Protein AF-A0A3M2UHJ9-F1 (afdb_monomer)

Nearest PDB structures (foldseek):
  6mni-assembly1_B  TM=9.109E-01  e=1.334E-27  Pseudomonas syringae pv. actinidiae
  7k5n-assembly1_A-2  TM=7.822E-01  e=5.185E-11  Aeromonas caviae
  3lib-assembly1_A  TM=8.122E-01  e=1.823E-10  Methanosarcina mazei
  7psg-assembly2_D  TM=7.332E-01  e=6.442E-08  Pectobacterium atrosepticum SCRI1043
  6pzj-assembly1_A-2  TM=6.571E-01  e=2.133E-07  Leptospira interrogans serovar Copenhageni str. Fiocruz L1-130

Solvent-accessible surface area (backbone atoms only — not comparable to full-atom values): 10161 Å² total; per-residue (Å²): 138,62,94,85,41,79,91,44,78,85,63,64,64,74,81,35,68,56,42,46,55,15,61,78,38,62,82,40,81,46,68,42,71,76,44,82,39,77,94,76,75,37,46,32,35,31,45,23,29,26,39,59,36,99,84,69,50,78,62,48,70,52,72,48,76,42,46,47,68,60,52,41,54,59,41,68,69,48,70,42,80,90,82,17,42,47,31,35,26,41,79,88,40,33,23,64,30,32,83,92,47,64,89,47,37,78,34,47,38,59,74,70,47,74,34,38,39,60,54,59,68,47,74,57,49,78,46,78,39,44,51,97,89,42,56,30,41,32,36,30,46,67,36,81,92,73,53,32,32,39,35,41,38,31,46,42,67,66,76,40,45,65,56,55,50,50,52,50,51,53,51,52,52,53,53,55,61,74,76,108

Mean predicted aligned error: 7.71 Å

Foldseek 3Di:
DDCPPPVCPVPDPCVDQQNVVQLVVAPDFDKGDWDADPVVRFIWIWGKHFDADPVRHRPGMDIDIDTLVNVQVVQQVDDDQPAKGKWKAALVQATSYDNVCRVSHRPRQCPPDFQSVVVSVCCFAWDWGADPNFIWIKTWDQDPVVNMIMIMIDGPCRVCVVVVVVVVVVVVVVVVVVVD

pLDDT: mean 87.4, std 6.78, range [54.47, 96.31]

Secondary structure (DSSP, 8-state):
--TT-GGGTT--GGGSHHHHHHHHTTTSEEEPPPEEEGGGTEEEEEEEEEEE-TTSSEEEEEEEEEEHHHHHHHHHT--BTTTBEEEEEETTSBEEE-SS-GGGTTSBGGGS-TTHHHHHH--SEEEEEEETTEEEEEEEEEETTTTEEEEEEEEHHHHHHHHHHHHHHHHHHHHHHHT-

InterPro domains:
  IPR029151 Periplasmic sensor-like domain superfamily [SSF103190] (5-77)
  IPR033479 Double Cache domain 1 [PF02743] (10-148)

Structure (mmCIF, N/CA/C/O backbone):
data_AF-A0A3M2UHJ9-F1
#
_entry.id   AF-A0A3M2UHJ9-F1
#
loop_
_atom_site.group_PDB
_atom_site.id
_atom_site.type_symbol
_atom_site.label_atom_id
_atom_site.label_alt_id
_atom_site.label_comp_id
_atom_site.label_asym_id
_atom_site.label_entity_id
_atom_site.label_seq_id
_atom_site.pdbx_PDB_ins_code
_atom_site.Cartn_x
_atom_site.Cartn_y
_atom_site.Cartn_z
_atom_site.occupancy
_atom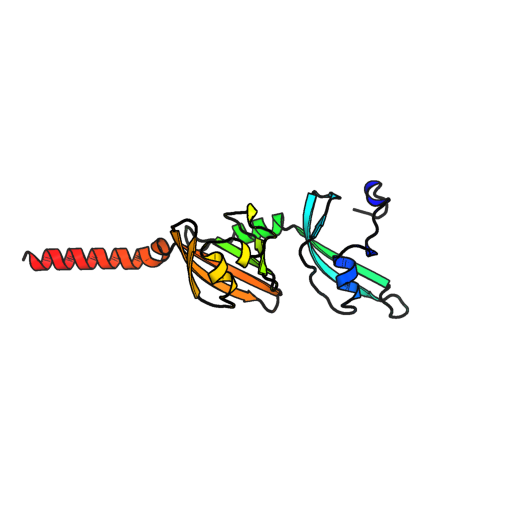_site.B_iso_or_equiv
_atom_site.auth_seq_id
_atom_site.auth_comp_id
_atom_site.auth_asym_id
_atom_site.auth_atom_id
_atom_site.pdbx_PDB_model_num
ATOM 1 N N . MET A 1 1 ? 0.958 -10.925 -24.805 1.00 55.66 1 MET A N 1
ATOM 2 C CA . MET A 1 1 ? 1.087 -10.120 -26.039 1.00 55.66 1 MET A CA 1
ATOM 3 C C . MET A 1 1 ? 2.413 -10.462 -26.692 1.00 55.66 1 MET A C 1
ATOM 5 O O . MET A 1 1 ? 3.396 -10.592 -25.970 1.00 55.66 1 MET A O 1
ATOM 9 N N . THR A 1 2 ? 2.431 -10.677 -28.005 1.00 54.47 2 THR A N 1
ATOM 10 C CA . THR A 1 2 ? 3.651 -10.931 -28.790 1.00 54.47 2 THR A CA 1
ATOM 11 C C . THR A 1 2 ? 4.064 -9.662 -29.546 1.00 54.47 2 THR A C 1
ATOM 13 O O . THR A 1 2 ? 3.237 -8.761 -29.700 1.00 54.47 2 THR A O 1
ATOM 16 N N . PRO A 1 3 ? 5.322 -9.561 -30.014 1.00 60.31 3 PRO A N 1
ATOM 17 C CA . PRO A 1 3 ? 5.799 -8.420 -30.804 1.00 60.31 3 PRO A CA 1
ATOM 18 C C . PRO A 1 3 ? 4.972 -8.126 -32.067 1.00 60.31 3 PRO A C 1
ATOM 20 O O . PRO A 1 3 ? 4.983 -6.998 -32.545 1.00 60.31 3 PRO A O 1
ATOM 23 N N . ASP A 1 4 ? 4.231 -9.118 -32.565 1.00 66.88 4 ASP A N 1
ATOM 24 C CA . ASP A 1 4 ? 3.418 -9.028 -33.783 1.00 66.88 4 ASP A CA 1
ATOM 25 C C . ASP A 1 4 ? 1.998 -8.475 -33.544 1.00 66.88 4 ASP A C 1
ATOM 27 O O . ASP A 1 4 ? 1.178 -8.450 -34.461 1.00 66.88 4 ASP A O 1
ATOM 31 N N . ASP A 1 5 ? 1.670 -8.051 -32.317 1.00 72.50 5 ASP A N 1
ATOM 32 C CA . ASP A 1 5 ? 0.372 -7.442 -32.009 1.00 72.50 5 ASP A CA 1
ATOM 33 C C . ASP A 1 5 ? 0.262 -6.052 -32.679 1.00 72.50 5 ASP A C 1
ATOM 35 O O . ASP A 1 5 ? 1.061 -5.161 -32.366 1.00 72.50 5 ASP A O 1
ATOM 39 N N . PRO A 1 6 ? -0.737 -5.800 -33.552 1.00 69.69 6 PRO A N 1
ATOM 40 C CA . PRO A 1 6 ? -0.928 -4.505 -34.212 1.00 69.69 6 PRO A CA 1
ATOM 41 C C . PRO A 1 6 ? -1.017 -3.321 -33.238 1.00 69.69 6 PRO A C 1
ATOM 43 O O . PRO A 1 6 ? -0.633 -2.198 -33.584 1.00 69.69 6 PRO A O 1
ATOM 46 N N . LYS A 1 7 ? -1.481 -3.571 -32.003 1.00 68.25 7 LYS A N 1
ATOM 47 C CA . LYS A 1 7 ? -1.566 -2.577 -30.922 1.00 68.25 7 LYS A CA 1
ATOM 48 C C . LYS A 1 7 ? -0.197 -2.109 -30.409 1.00 68.25 7 LYS A C 1
ATOM 50 O O . LYS A 1 7 ? -0.133 -1.122 -29.683 1.00 68.25 7 LYS A O 1
ATOM 55 N N . MET A 1 8 ? 0.891 -2.787 -30.782 1.00 69.94 8 MET A N 1
ATOM 56 C CA . MET A 1 8 ? 2.267 -2.487 -30.364 1.00 69.94 8 MET A CA 1
ATOM 57 C C . MET A 1 8 ? 3.098 -1.771 -31.439 1.00 69.94 8 MET A C 1
ATOM 59 O O . MET A 1 8 ? 4.264 -1.473 -31.202 1.00 69.94 8 MET A O 1
ATOM 63 N N . SER A 1 9 ? 2.517 -1.441 -32.596 1.00 72.56 9 SER A N 1
ATOM 64 C CA . SER A 1 9 ? 3.221 -0.796 -33.722 1.00 72.56 9 SER A CA 1
ATOM 65 C C . SER A 1 9 ? 3.947 0.513 -33.362 1.00 72.56 9 SER A C 1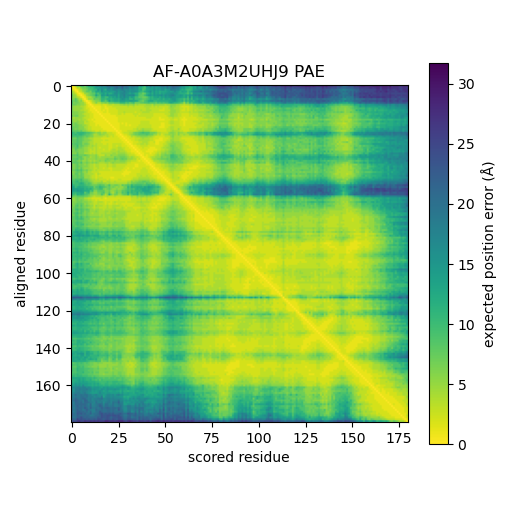
ATOM 67 O O . SER A 1 9 ? 4.990 0.806 -33.939 1.00 72.56 9 SER A O 1
ATOM 69 N N . ASN A 1 10 ? 3.454 1.251 -32.361 1.00 80.06 10 ASN A N 1
ATOM 70 C CA . ASN A 1 10 ? 4.080 2.473 -31.831 1.00 80.06 10 ASN A CA 1
ATOM 71 C C . ASN A 1 10 ? 4.639 2.305 -30.403 1.00 80.06 10 ASN A C 1
ATOM 73 O O . ASN A 1 10 ? 4.918 3.291 -29.718 1.00 80.06 10 ASN A O 1
ATOM 77 N N . TYR A 1 11 ? 4.765 1.071 -29.913 1.00 83.50 11 TYR A N 1
ATOM 78 C CA . TYR A 1 11 ? 5.233 0.801 -28.560 1.00 83.50 11 TYR A CA 1
ATOM 79 C C . TYR A 1 11 ? 6.762 0.746 -28.500 1.00 83.50 11 TYR A C 1
ATOM 81 O O . TYR A 1 11 ? 7.384 -0.193 -28.990 1.00 83.50 11 TYR A O 1
ATOM 89 N N . ASP A 1 12 ? 7.372 1.728 -27.832 1.00 87.50 12 ASP A N 1
ATOM 90 C CA . ASP A 1 12 ? 8.790 1.676 -27.476 1.00 87.50 12 ASP A CA 1
ATOM 91 C C . ASP A 1 12 ? 8.953 1.304 -25.987 1.00 87.50 12 ASP A C 1
ATOM 93 O O . ASP A 1 12 ? 8.665 2.128 -25.109 1.00 87.50 12 ASP A O 1
ATOM 97 N N . PRO A 1 13 ? 9.436 0.091 -25.651 1.00 87.25 13 PRO A N 1
ATOM 98 C CA . PRO A 1 13 ? 9.674 -0.289 -24.262 1.00 87.25 13 PRO A CA 1
ATOM 99 C C . PRO A 1 13 ? 10.787 0.543 -23.608 1.00 87.25 13 PRO A C 1
ATOM 101 O O . PRO A 1 13 ? 10.762 0.748 -22.398 1.00 87.25 13 PRO A O 1
ATOM 104 N N . ARG A 1 14 ? 11.737 1.092 -24.378 1.00 89.38 14 ARG A N 1
ATOM 105 C CA . ARG A 1 14 ? 12.951 1.748 -23.854 1.00 89.38 14 ARG A CA 1
ATOM 106 C C . ARG A 1 14 ? 12.668 3.076 -23.162 1.00 89.38 14 ARG A C 1
ATOM 108 O O . ARG A 1 14 ? 13.434 3.507 -22.300 1.00 89.38 14 ARG A O 1
ATOM 115 N N . VAL A 1 15 ? 11.565 3.734 -23.517 1.00 89.75 15 VAL A N 1
ATOM 116 C CA . VAL A 1 15 ? 11.158 4.997 -22.885 1.00 89.75 15 VAL A CA 1
ATOM 117 C C . VAL A 1 15 ? 10.365 4.785 -21.596 1.00 89.75 15 VAL A C 1
ATOM 119 O O . VAL A 1 15 ? 10.175 5.742 -20.838 1.00 89.75 15 VAL A O 1
ATOM 122 N N . ARG A 1 16 ? 9.918 3.550 -21.330 1.00 88.62 16 ARG A N 1
ATOM 123 C CA . ARG A 1 16 ? 9.058 3.222 -20.191 1.00 88.62 16 ARG A CA 1
ATOM 124 C C . ARG A 1 16 ? 9.833 3.294 -18.869 1.00 88.62 16 ARG A C 1
ATOM 126 O O . ARG A 1 16 ? 11.016 2.944 -18.841 1.00 88.62 16 ARG A O 1
ATOM 133 N N . PRO A 1 17 ? 9.176 3.695 -17.761 1.00 88.12 17 PRO A N 1
ATOM 134 C CA . PRO A 1 17 ? 9.824 3.790 -16.452 1.00 88.12 17 PRO A CA 1
ATOM 135 C C . PRO A 1 17 ? 10.517 2.489 -16.038 1.00 88.12 17 PRO A C 1
ATOM 137 O O . PRO A 1 17 ? 11.689 2.508 -15.683 1.00 88.12 17 PRO A O 1
ATOM 140 N N . TRP A 1 18 ? 9.839 1.347 -16.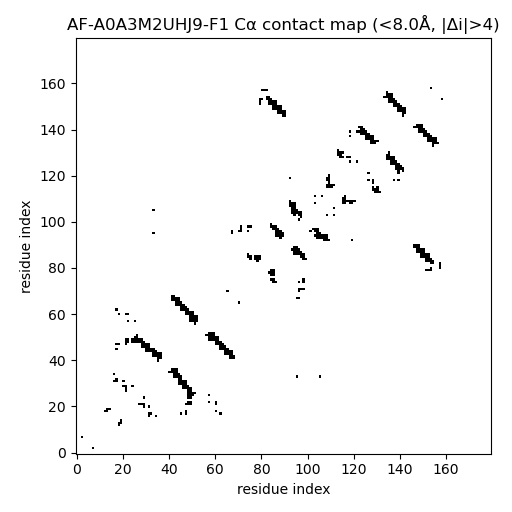191 1.00 90.50 18 TRP A N 1
ATOM 141 C CA . TRP A 1 18 ? 10.375 0.035 -15.826 1.00 90.50 18 TRP A CA 1
ATOM 142 C C . TRP A 1 18 ? 11.658 -0.325 -16.597 1.00 90.50 18 TRP A C 1
ATOM 144 O O . TRP A 1 18 ? 12.587 -0.883 -16.016 1.00 90.50 18 TRP A O 1
ATOM 154 N N . TYR A 1 19 ? 11.765 0.044 -17.878 1.00 91.94 19 TYR A N 1
ATOM 155 C CA . TYR A 1 19 ? 12.961 -0.236 -18.674 1.00 91.94 19 TYR A CA 1
ATOM 156 C C . TYR A 1 19 ? 14.132 0.628 -18.206 1.00 91.94 19 TYR A C 1
ATOM 158 O O . TYR A 1 19 ? 15.232 0.127 -17.975 1.00 91.94 19 TYR A O 1
ATOM 166 N N . LYS A 1 20 ? 13.884 1.926 -17.992 1.00 91.75 20 LYS A N 1
ATOM 167 C CA . LYS A 1 20 ? 14.888 2.867 -17.473 1.00 91.75 20 LYS A CA 1
ATOM 168 C C . LYS A 1 20 ? 15.395 2.442 -16.095 1.00 91.75 20 LYS A C 1
ATOM 170 O O . LYS A 1 20 ? 16.606 2.412 -15.884 1.00 91.75 20 LYS A O 1
ATOM 175 N N . THR A 1 21 ? 14.498 2.040 -15.194 1.00 91.62 21 THR A N 1
ATOM 176 C CA . THR A 1 21 ? 14.861 1.560 -13.854 1.00 91.62 21 THR A CA 1
ATOM 177 C C . THR A 1 21 ? 15.731 0.305 -13.917 1.00 91.62 21 THR A C 1
ATOM 179 O O . THR A 1 21 ? 16.710 0.210 -13.175 1.00 91.62 21 THR A O 1
ATOM 182 N N . ALA A 1 22 ? 15.438 -0.636 -14.820 1.00 92.50 22 ALA A N 1
ATOM 183 C CA . ALA A 1 22 ? 16.235 -1.852 -14.977 1.00 92.50 22 ALA A CA 1
ATOM 184 C C . ALA A 1 22 ? 17.636 -1.551 -15.518 1.00 92.50 22 ALA A C 1
ATOM 186 O O . ALA A 1 22 ? 18.621 -2.088 -15.016 1.00 92.50 22 ALA A O 1
ATOM 187 N N . MET A 1 23 ? 17.731 -0.672 -16.518 1.00 91.38 23 MET A N 1
ATOM 188 C CA . MET A 1 23 ? 19.007 -0.272 -17.114 1.00 91.38 23 MET A CA 1
ATOM 189 C C . MET A 1 23 ? 19.886 0.503 -16.127 1.00 91.38 23 MET A C 1
ATOM 191 O O . MET A 1 23 ? 21.093 0.279 -16.085 1.00 91.38 23 MET A O 1
ATOM 195 N N . ALA A 1 24 ? 19.287 1.354 -15.287 1.00 91.06 24 ALA A N 1
ATOM 196 C CA . ALA A 1 24 ? 19.990 2.054 -14.211 1.00 91.06 24 ALA A CA 1
ATOM 197 C C . ALA A 1 24 ? 20.491 1.107 -13.102 1.00 91.06 24 ALA A C 1
ATOM 199 O O . ALA A 1 24 ? 21.418 1.446 -12.372 1.00 91.06 24 ALA A O 1
ATOM 200 N N . ASN A 1 25 ? 19.904 -0.088 -12.987 1.00 89.69 25 ASN A N 1
ATOM 201 C CA . ASN A 1 25 ? 20.240 -1.104 -11.987 1.00 89.69 25 ASN A CA 1
ATOM 202 C C . ASN A 1 25 ? 20.754 -2.398 -12.639 1.00 89.69 25 ASN A C 1
ATOM 204 O O . ASN A 1 25 ? 20.398 -3.504 -12.222 1.00 89.69 25 ASN A O 1
ATOM 208 N N . ALA A 1 26 ? 21.583 -2.265 -13.679 1.00 84.81 26 ALA A N 1
ATOM 209 C CA . ALA A 1 26 ? 22.087 -3.399 -14.445 1.00 84.81 26 ALA A CA 1
ATOM 210 C C . ALA A 1 26 ? 22.693 -4.495 -13.543 1.00 84.81 26 ALA A C 1
ATOM 212 O O . ALA A 1 26 ? 23.436 -4.225 -12.599 1.00 84.81 26 ALA A O 1
ATOM 213 N N . GLY A 1 27 ? 22.345 -5.754 -13.828 1.00 82.94 27 GLY A N 1
ATOM 214 C CA . GLY A 1 27 ? 22.798 -6.921 -13.065 1.00 82.94 27 GLY A CA 1
ATOM 215 C C . GLY A 1 27 ? 21.977 -7.246 -11.811 1.00 82.94 27 GLY A C 1
ATOM 216 O O . GLY A 1 27 ? 22.091 -8.365 -11.307 1.00 82.94 27 GLY A O 1
ATOM 217 N N . LYS A 1 28 ? 21.103 -6.342 -11.347 1.00 89.06 28 LYS A N 1
ATOM 218 C CA . LYS A 1 28 ? 20.235 -6.554 -10.178 1.00 89.06 28 LYS A CA 1
ATOM 219 C C . LYS A 1 28 ? 18.783 -6.782 -10.594 1.00 89.06 28 LYS A C 1
ATOM 221 O O . LYS A 1 28 ? 18.297 -6.195 -11.558 1.00 89.06 28 LYS A O 1
ATOM 226 N N . THR A 1 29 ? 18.086 -7.629 -9.841 1.00 90.12 29 THR A N 1
ATOM 227 C CA . THR A 1 29 ? 16.622 -7.688 -9.884 1.00 90.12 29 THR A CA 1
ATOM 228 C C . THR A 1 29 ? 16.092 -6.587 -8.980 1.00 90.12 29 THR A C 1
ATOM 230 O O . THR A 1 29 ? 16.401 -6.572 -7.789 1.00 90.12 29 THR A O 1
ATOM 233 N N . VAL A 1 30 ? 15.316 -5.667 -9.539 1.00 89.19 30 VAL A N 1
ATOM 234 C CA . VAL A 1 30 ? 14.698 -4.565 -8.794 1.00 89.19 30 VAL A CA 1
ATOM 235 C C . VAL A 1 30 ? 13.207 -4.516 -9.093 1.00 89.19 30 VAL A C 1
ATOM 237 O O . VAL A 1 30 ? 12.725 -5.179 -10.009 1.00 89.19 30 VAL A O 1
ATOM 240 N N . ARG A 1 31 ? 12.456 -3.754 -8.305 1.00 87.25 31 ARG A N 1
ATOM 241 C CA . ARG A 1 31 ? 11.036 -3.504 -8.547 1.00 87.25 31 ARG A CA 1
ATOM 242 C C . ARG A 1 31 ? 10.869 -2.076 -9.049 1.00 87.25 31 ARG A C 1
ATOM 244 O O . ARG A 1 31 ? 11.552 -1.182 -8.558 1.00 87.25 31 ARG A O 1
ATOM 251 N N . SER A 1 32 ? 10.033 -1.885 -10.063 1.00 87.19 32 SER A N 1
ATOM 252 C CA . SER A 1 32 ? 9.650 -0.550 -10.511 1.00 87.19 32 SER A CA 1
ATOM 253 C C . SER A 1 32 ? 8.695 0.079 -9.506 1.00 87.19 32 SER A C 1
ATOM 255 O O . SER A 1 32 ? 7.957 -0.638 -8.828 1.00 87.19 32 SER A O 1
ATOM 257 N N . ASP A 1 33 ? 8.633 1.405 -9.501 1.00 83.19 33 ASP A N 1
ATOM 258 C CA . ASP A 1 33 ? 7.472 2.097 -8.950 1.00 83.19 33 ASP A CA 1
ATOM 259 C C . ASP A 1 33 ? 6.212 1.693 -9.734 1.00 83.19 33 ASP A C 1
ATOM 261 O O . ASP A 1 33 ? 6.289 1.181 -10.866 1.00 83.19 33 ASP A O 1
ATOM 265 N N . ALA A 1 34 ? 5.045 1.926 -9.140 1.00 82.44 34 ALA A N 1
ATOM 266 C CA . ALA A 1 34 ? 3.782 1.744 -9.839 1.00 82.44 34 ALA A CA 1
ATOM 267 C C . ALA A 1 34 ? 3.683 2.648 -11.083 1.00 82.44 34 ALA A C 1
ATOM 269 O O . ALA A 1 34 ? 3.991 3.839 -11.033 1.00 82.44 34 ALA A O 1
ATOM 270 N N . TYR A 1 35 ? 3.215 2.101 -12.207 1.00 82.81 35 TYR A N 1
ATOM 271 C CA . TYR A 1 35 ? 3.001 2.869 -13.436 1.00 82.81 35 TYR A CA 1
ATOM 272 C C . TYR A 1 35 ? 1.725 2.452 -14.162 1.00 82.81 35 TYR A C 1
ATOM 274 O O . TYR A 1 35 ? 1.320 1.289 -14.151 1.00 82.81 35 TYR A O 1
ATOM 282 N N . TYR A 1 36 ? 1.107 3.415 -14.841 1.00 83.56 36 TYR A N 1
ATOM 283 C CA . TYR A 1 36 ? -0.078 3.165 -15.649 1.00 83.56 36 TYR A CA 1
ATOM 284 C C . TYR A 1 36 ? 0.278 2.537 -17.002 1.00 83.56 36 TYR A C 1
ATOM 286 O O . TYR A 1 36 ? 1.187 2.982 -17.723 1.00 83.56 36 TYR A O 1
ATOM 294 N N . TRP A 1 37 ? -0.470 1.497 -17.347 1.00 83.88 37 TRP A N 1
ATOM 295 C CA . TRP A 1 37 ? -0.386 0.752 -18.586 1.00 83.88 37 TRP A CA 1
ATOM 296 C C . TRP A 1 37 ? -1.701 0.876 -19.354 1.00 83.88 37 TRP A C 1
ATOM 298 O O . TRP A 1 37 ? -2.713 0.282 -18.991 1.00 83.88 37 TRP A O 1
ATOM 308 N N . ALA A 1 38 ? -1.6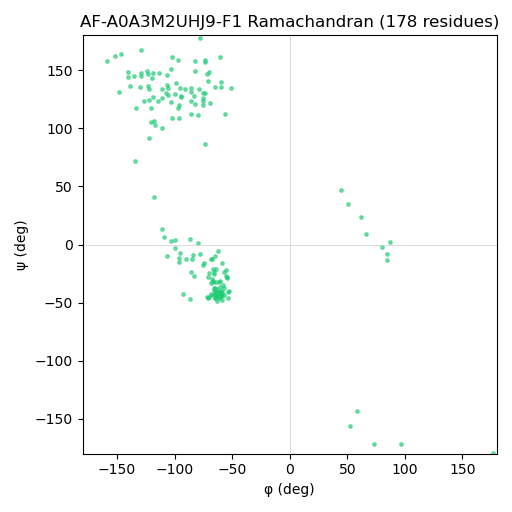64 1.664 -20.430 1.00 81.12 38 ALA A N 1
ATOM 309 C CA . ALA A 1 38 ? -2.855 2.043 -21.186 1.00 81.12 38 ALA A CA 1
ATOM 310 C C . ALA A 1 38 ? -3.521 0.867 -21.916 1.00 81.12 38 ALA A C 1
ATOM 312 O O . ALA A 1 38 ? -4.738 0.858 -22.054 1.00 81.12 38 ALA A O 1
ATOM 313 N N . ASN A 1 39 ? -2.750 -0.129 -22.368 1.00 79.38 39 ASN A N 1
ATOM 314 C CA . ASN A 1 39 ? -3.302 -1.227 -23.170 1.00 79.38 39 ASN A CA 1
ATOM 315 C C . ASN A 1 39 ? -4.265 -2.123 -22.378 1.00 79.38 39 ASN A C 1
ATOM 317 O O . ASN A 1 39 ? -5.218 -2.630 -22.966 1.00 79.38 39 ASN A O 1
ATOM 321 N N . ASP A 1 40 ? -4.032 -2.277 -21.071 1.00 79.62 40 ASP A N 1
ATOM 322 C CA . ASP A 1 40 ? -4.882 -3.082 -20.182 1.00 79.62 40 ASP A CA 1
ATOM 323 C C . ASP A 1 40 ? -5.690 -2.219 -19.200 1.00 79.62 40 ASP A C 1
ATOM 325 O O . ASP A 1 40 ? -6.314 -2.761 -18.289 1.00 79.62 40 ASP A O 1
ATOM 329 N N . ASP A 1 41 ? -5.640 -0.888 -19.353 1.00 79.19 41 ASP A N 1
ATOM 330 C CA . ASP A 1 41 ? -6.203 0.093 -18.415 1.00 79.19 41 ASP A CA 1
ATOM 331 C C . ASP A 1 41 ? -5.888 -0.254 -16.947 1.00 79.19 41 ASP A C 1
ATOM 333 O O . ASP A 1 41 ? -6.745 -0.317 -16.064 1.00 79.19 41 ASP A O 1
ATOM 337 N N . ALA A 1 42 ? -4.619 -0.577 -16.699 1.00 83.00 42 ALA A N 1
ATOM 338 C CA . ALA A 1 42 ? -4.177 -1.147 -15.439 1.00 83.00 42 ALA A CA 1
ATOM 339 C C . ALA A 1 42 ? -2.983 -0.385 -14.887 1.00 83.00 42 ALA A C 1
ATOM 341 O O . ALA A 1 42 ? -2.090 0.041 -15.617 1.00 83.00 42 ALA A O 1
ATOM 342 N N . VAL A 1 43 ? -2.924 -0.271 -13.563 1.00 83.62 43 VAL A N 1
ATOM 343 C CA . VAL A 1 43 ? -1.694 0.140 -12.893 1.00 83.62 43 VAL A CA 1
ATOM 344 C C . VAL A 1 43 ? -0.923 -1.099 -12.476 1.00 83.62 43 VAL A C 1
ATOM 346 O O . VAL A 1 43 ? -1.476 -2.005 -11.844 1.00 83.62 43 VAL A O 1
ATOM 349 N N . LEU A 1 44 ? 0.345 -1.137 -12.867 1.00 87.69 44 LEU A N 1
ATOM 350 C CA . LEU A 1 44 ? 1.219 -2.287 -12.726 1.00 87.69 44 LEU A CA 1
ATOM 351 C C . LEU A 1 44 ? 2.405 -1.940 -11.835 1.00 87.69 44 LEU A C 1
ATOM 353 O O . LEU A 1 44 ? 2.905 -0.815 -11.842 1.00 87.69 44 LEU A O 1
ATOM 357 N N . VAL A 1 45 ? 2.872 -2.944 -11.104 1.00 86.69 45 VAL A N 1
ATOM 358 C CA . VAL A 1 45 ? 4.173 -2.940 -10.443 1.00 86.69 45 VAL A CA 1
ATOM 359 C C . VAL A 1 45 ? 4.967 -4.097 -11.025 1.00 86.69 45 VAL A C 1
ATOM 361 O O . VAL A 1 45 ? 4.492 -5.235 -11.035 1.00 86.69 45 VAL A O 1
ATOM 364 N N . SER A 1 46 ? 6.171 -3.814 -11.512 1.00 89.12 46 SER A N 1
ATOM 365 C CA . SER A 1 46 ? 6.974 -4.800 -12.229 1.00 89.12 46 SER A CA 1
ATOM 366 C C . SER A 1 46 ? 8.192 -5.206 -11.424 1.00 89.12 46 SER A C 1
ATOM 368 O O . SER A 1 46 ? 8.939 -4.357 -10.943 1.00 89.12 46 SER A O 1
ATOM 370 N N . THR A 1 47 ? 8.454 -6.507 -11.337 1.00 90.44 47 THR A N 1
ATOM 371 C CA . THR A 1 47 ? 9.799 -6.994 -11.007 1.00 90.44 47 THR A CA 1
ATOM 372 C C . THR A 1 47 ? 10.600 -7.086 -12.292 1.00 90.44 47 THR A C 1
ATOM 374 O O . THR A 1 47 ? 10.176 -7.734 -13.244 1.00 90.44 47 THR A O 1
ATOM 377 N N . ILE A 1 48 ? 11.739 -6.407 -12.331 1.00 93.44 48 ILE A N 1
ATOM 378 C CA . ILE A 1 48 ? 12.499 -6.135 -13.545 1.00 93.44 48 ILE A CA 1
ATOM 379 C C . ILE A 1 48 ? 13.966 -6.511 -13.386 1.00 93.44 48 ILE A C 1
ATOM 381 O O . ILE A 1 48 ? 14.552 -6.384 -12.308 1.00 93.44 48 ILE A O 1
ATOM 385 N N . ARG A 1 49 ? 14.575 -6.949 -14.489 1.00 93.12 49 ARG A N 1
ATOM 386 C CA . ARG A 1 49 ? 16.011 -7.226 -14.563 1.00 93.12 49 ARG A CA 1
ATOM 387 C C . ARG A 1 49 ? 16.546 -6.945 -15.961 1.00 93.12 49 ARG A C 1
ATOM 389 O O . ARG A 1 49 ? 16.000 -7.432 -16.949 1.00 93.12 49 ARG A O 1
ATOM 396 N N . ALA A 1 50 ? 17.649 -6.204 -16.034 1.00 92.94 50 ALA A N 1
ATOM 397 C CA . ALA A 1 50 ? 18.413 -6.072 -17.268 1.00 92.94 50 ALA A CA 1
ATOM 398 C C . ALA A 1 50 ? 19.220 -7.353 -17.528 1.00 92.94 50 ALA A C 1
ATOM 400 O O . ALA A 1 50 ? 19.921 -7.849 -16.641 1.00 92.94 50 ALA A O 1
ATOM 401 N N . ILE A 1 51 ? 19.115 -7.878 -18.746 1.00 90.44 51 ILE A N 1
ATOM 402 C CA . ILE A 1 51 ? 19.785 -9.098 -19.192 1.00 90.44 51 ILE A CA 1
ATOM 403 C C . ILE A 1 51 ? 20.942 -8.712 -20.119 1.00 90.44 51 ILE A C 1
ATOM 405 O O . ILE A 1 51 ? 20.729 -7.942 -21.059 1.00 90.44 51 ILE A O 1
ATOM 409 N N . PRO A 1 52 ? 22.167 -9.211 -19.882 1.00 87.62 52 PRO A N 1
ATOM 410 C CA . PRO A 1 52 ? 23.298 -8.930 -20.753 1.00 87.62 52 PRO A CA 1
ATOM 411 C C . PRO A 1 52 ? 23.151 -9.629 -22.112 1.00 87.62 52 PRO A C 1
ATOM 413 O O . PRO A 1 52 ? 22.595 -10.720 -22.222 1.00 87.62 52 PRO A O 1
ATOM 416 N N . ASN A 1 53 ? 23.681 -9.001 -23.156 1.00 85.88 53 ASN A N 1
ATOM 417 C CA . ASN A 1 53 ? 23.914 -9.618 -24.452 1.00 85.88 53 ASN A CA 1
ATOM 418 C C . ASN A 1 53 ? 25.178 -10.498 -24.412 1.00 85.88 53 ASN A C 1
ATOM 420 O O . ASN A 1 53 ? 25.900 -10.552 -23.416 1.00 85.88 53 ASN A O 1
ATOM 424 N N . LYS A 1 54 ? 25.482 -11.163 -25.534 1.00 83.94 54 LYS A N 1
ATOM 425 C CA . LYS A 1 54 ? 26.663 -12.036 -25.676 1.00 83.94 54 LYS A CA 1
ATOM 426 C C . LYS A 1 54 ? 28.009 -11.330 -25.434 1.00 83.94 54 LYS A C 1
ATOM 428 O O . LYS A 1 54 ? 29.008 -12.010 -25.248 1.00 83.94 54 LYS A O 1
ATOM 433 N N . LEU A 1 55 ? 28.035 -9.996 -25.446 1.00 82.69 55 LEU A N 1
ATOM 434 C CA . LEU A 1 55 ? 29.220 -9.163 -25.220 1.00 82.69 55 LEU A CA 1
ATOM 435 C C . LEU A 1 55 ? 29.293 -8.619 -23.779 1.00 82.69 55 LEU A C 1
ATOM 437 O O . LEU A 1 55 ? 30.175 -7.825 -23.476 1.00 82.69 55 LEU A O 1
ATOM 441 N N . GLY A 1 56 ? 28.365 -9.008 -22.897 1.00 77.50 56 GLY A N 1
ATOM 442 C CA . GLY A 1 56 ? 28.324 -8.579 -21.494 1.00 77.50 56 GLY A CA 1
ATOM 443 C C . GLY A 1 56 ? 27.624 -7.237 -21.240 1.00 77.50 56 GLY A C 1
ATOM 444 O O . GLY A 1 56 ? 27.361 -6.906 -20.086 1.00 77.50 56 GLY A O 1
ATOM 445 N N . ASN A 1 57 ? 27.254 -6.488 -22.283 1.00 78.19 57 ASN A N 1
ATOM 446 C CA . ASN A 1 57 ? 26.505 -5.231 -22.154 1.00 78.19 57 ASN A CA 1
ATOM 447 C C . ASN A 1 57 ? 24.999 -5.504 -22.004 1.00 78.19 57 ASN A C 1
ATOM 449 O O . ASN A 1 57 ? 24.525 -6.471 -22.593 1.00 78.19 57 ASN A O 1
ATOM 453 N N . PRO A 1 58 ? 24.206 -4.677 -21.296 1.00 77.81 58 PRO A N 1
ATOM 454 C CA . PRO A 1 58 ? 22.757 -4.875 -21.197 1.00 77.81 58 PRO A CA 1
ATOM 455 C C . PRO A 1 58 ? 22.100 -4.927 -22.590 1.00 77.81 58 PRO A C 1
ATOM 457 O O . PRO A 1 58 ? 22.103 -3.945 -23.328 1.00 77.81 58 PRO A O 1
ATOM 460 N N . GLY A 1 59 ? 21.581 -6.098 -22.964 1.00 81.62 59 GLY A N 1
ATOM 461 C CA . GLY A 1 59 ? 20.991 -6.385 -24.275 1.00 81.62 59 GLY A CA 1
ATOM 462 C C . GLY A 1 59 ? 19.472 -6.250 -24.321 1.00 81.62 59 GLY A C 1
ATOM 463 O O . GLY A 1 59 ? 18.899 -6.192 -25.404 1.00 81.62 59 GLY A O 1
ATOM 464 N N . GLY A 1 60 ? 18.827 -6.209 -23.157 1.00 88.06 60 GLY A N 1
ATOM 465 C CA . GLY A 1 60 ? 17.384 -6.070 -23.017 1.00 88.06 60 GLY A CA 1
ATOM 466 C C . GLY A 1 60 ? 16.955 -6.134 -21.556 1.00 88.06 60 GLY A C 1
ATOM 467 O O . GLY A 1 60 ? 17.781 -6.287 -20.655 1.00 88.06 60 GLY A O 1
ATOM 468 N N . VAL A 1 61 ? 15.653 -6.022 -21.317 1.00 91.44 61 VAL A N 1
ATOM 469 C CA . VAL A 1 61 ? 15.059 -6.060 -19.977 1.00 91.44 61 VAL A CA 1
ATOM 470 C C . VAL A 1 61 ? 13.915 -7.062 -19.979 1.00 91.44 61 VAL A C 1
ATOM 472 O O . VAL A 1 61 ? 13.105 -7.073 -20.901 1.00 91.44 61 VAL A O 1
ATOM 475 N N . VAL A 1 62 ? 13.854 -7.886 -18.935 1.00 90.81 62 VAL A N 1
ATOM 476 C CA . VAL A 1 62 ? 12.708 -8.752 -18.648 1.00 90.81 62 VAL A CA 1
ATOM 477 C C . VAL A 1 62 ? 11.943 -8.155 -17.476 1.00 90.81 62 VAL A C 1
ATOM 479 O O . VAL A 1 62 ? 12.554 -7.763 -16.476 1.00 90.81 62 VAL A O 1
ATOM 482 N N . ASN A 1 63 ? 10.619 -8.100 -17.597 1.00 90.00 63 ASN A N 1
ATOM 483 C CA . ASN A 1 63 ? 9.704 -7.692 -16.543 1.00 90.00 63 ASN A CA 1
ATOM 484 C C . ASN A 1 63 ? 8.664 -8.783 -16.257 1.00 90.00 63 ASN A C 1
ATOM 486 O O . ASN A 1 63 ? 8.243 -9.515 -17.150 1.00 90.00 63 ASN A O 1
ATOM 490 N N . ILE A 1 64 ? 8.255 -8.875 -14.995 1.00 89.75 64 ILE A N 1
ATOM 491 C CA . ILE A 1 64 ? 7.094 -9.638 -14.544 1.00 89.75 64 ILE A CA 1
ATOM 492 C C . ILE A 1 64 ? 6.156 -8.645 -13.878 1.00 89.75 64 ILE A C 1
ATOM 494 O O . ILE A 1 64 ? 6.520 -8.033 -12.869 1.00 89.75 64 ILE A O 1
ATOM 498 N N . ASP A 1 65 ? 4.967 -8.495 -14.451 1.00 87.94 65 ASP A N 1
ATOM 499 C C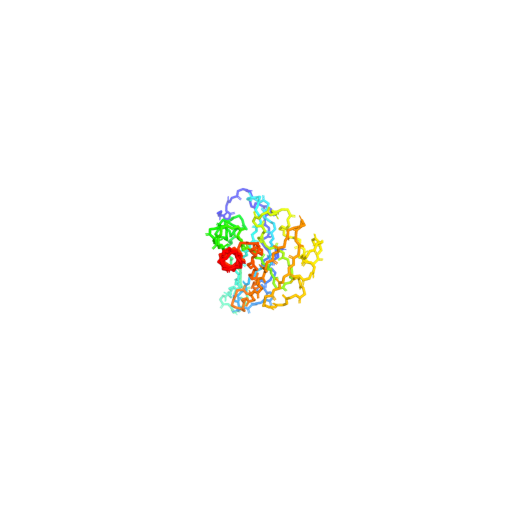A . ASP A 1 65 ? 3.992 -7.506 -14.015 1.00 87.94 65 ASP A CA 1
ATOM 500 C C . ASP A 1 65 ? 2.987 -8.116 -13.052 1.00 87.94 65 ASP A C 1
ATOM 502 O O . ASP A 1 65 ? 2.422 -9.183 -13.293 1.00 87.94 65 ASP A O 1
ATOM 506 N N . VAL A 1 66 ? 2.731 -7.391 -11.970 1.00 86.50 66 VAL A N 1
ATOM 507 C CA . VAL A 1 66 ? 1.604 -7.644 -11.082 1.00 86.50 66 VAL A CA 1
ATOM 508 C C . VAL A 1 66 ? 0.676 -6.448 -11.181 1.00 86.50 66 VAL A C 1
ATOM 510 O O . VAL A 1 66 ? 1.079 -5.308 -10.938 1.00 86.50 66 VAL A O 1
ATOM 513 N N . SER A 1 67 ? -0.582 -6.700 -11.539 1.00 87.75 67 SER A N 1
ATOM 514 C CA . SER A 1 67 ? -1.585 -5.637 -11.538 1.00 87.75 67 SER A CA 1
ATOM 515 C C . SER A 1 67 ? -1.942 -5.242 -10.109 1.00 87.75 67 SER A C 1
ATOM 517 O O . SER A 1 67 ? -2.119 -6.098 -9.233 1.00 87.75 67 SER A O 1
ATOM 519 N N . LEU A 1 68 ? -2.130 -3.944 -9.869 1.00 83.25 68 LEU A N 1
ATOM 520 C CA . LEU A 1 68 ? -2.563 -3.463 -8.561 1.00 83.25 68 LEU A CA 1
ATOM 521 C C . LEU A 1 68 ? -3.929 -4.044 -8.176 1.00 83.25 68 LEU A C 1
ATOM 523 O O . LEU A 1 68 ? -4.186 -4.315 -7.007 1.00 83.25 68 LEU A O 1
ATOM 527 N N . LYS A 1 69 ? -4.798 -4.301 -9.156 1.00 84.25 69 LYS A N 1
ATOM 528 C CA . LYS A 1 69 ? -6.086 -4.962 -8.931 1.00 84.25 69 LYS A CA 1
ATOM 529 C C . LYS A 1 69 ? -5.911 -6.350 -8.307 1.00 84.25 69 LYS A C 1
ATOM 531 O O . LYS A 1 69 ? -6.567 -6.658 -7.316 1.00 84.25 69 LYS A O 1
ATOM 536 N N . GLN A 1 70 ? -5.018 -7.178 -8.851 1.00 86.75 70 GLN A N 1
ATOM 537 C CA . GLN A 1 70 ? -4.723 -8.496 -8.279 1.00 86.75 70 GLN A CA 1
ATOM 538 C C . GLN A 1 70 ? -4.084 -8.376 -6.896 1.00 86.75 70 GLN A C 1
ATOM 540 O O . GLN A 1 70 ? -4.508 -9.070 -5.976 1.00 86.75 70 GLN A O 1
ATOM 545 N N . LEU A 1 71 ? -3.129 -7.458 -6.728 1.00 85.00 71 LEU A N 1
ATOM 546 C CA . LEU A 1 71 ? -2.510 -7.202 -5.428 1.00 85.00 71 LEU A CA 1
ATOM 547 C C . LEU A 1 71 ? -3.551 -6.777 -4.382 1.00 85.00 71 LEU A C 1
ATOM 549 O O . LEU A 1 71 ? -3.571 -7.305 -3.276 1.00 85.00 71 LEU A O 1
ATOM 553 N N . THR A 1 72 ? -4.476 -5.896 -4.763 1.00 85.56 72 THR A N 1
ATOM 554 C CA . THR A 1 72 ? -5.610 -5.467 -3.935 1.00 85.56 72 THR A CA 1
ATOM 555 C C . THR A 1 72 ? -6.489 -6.647 -3.547 1.00 85.56 72 THR A C 1
ATOM 557 O O . THR A 1 72 ? -6.885 -6.750 -2.392 1.00 85.56 72 THR A O 1
ATOM 560 N N . ASN A 1 73 ? -6.783 -7.557 -4.478 1.00 88.44 73 ASN A N 1
ATOM 561 C CA . ASN A 1 73 ? -7.594 -8.738 -4.186 1.00 88.44 73 ASN A CA 1
ATOM 562 C C . ASN A 1 73 ? -6.909 -9.672 -3.182 1.00 88.44 73 ASN A C 1
ATOM 564 O O . ASN A 1 73 ? -7.575 -10.153 -2.273 1.00 88.44 73 ASN A O 1
ATOM 568 N N . ILE A 1 74 ? -5.595 -9.879 -3.309 1.00 87.69 74 ILE A N 1
ATOM 569 C CA . ILE A 1 74 ? -4.809 -10.673 -2.351 1.00 87.69 74 ILE A CA 1
ATOM 570 C C . ILE A 1 74 ? -4.834 -10.003 -0.973 1.00 87.69 74 ILE A C 1
ATOM 572 O O . ILE A 1 74 ? -5.141 -10.642 0.028 1.00 87.69 74 ILE A O 1
ATOM 576 N N . VAL A 1 75 ? -4.573 -8.696 -0.914 1.00 87.12 75 VAL A N 1
ATOM 577 C CA . VAL A 1 75 ? -4.561 -7.936 0.345 1.00 87.12 75 VAL A CA 1
ATOM 578 C C . VAL A 1 75 ? -5.943 -7.926 1.010 1.00 87.12 75 VAL A C 1
ATOM 580 O O . VAL A 1 75 ? -6.032 -8.079 2.223 1.00 87.12 75 VAL A O 1
ATOM 583 N N . LYS A 1 76 ? -7.032 -7.830 0.236 1.00 86.19 76 LYS A N 1
ATOM 584 C CA . LYS A 1 76 ? -8.416 -7.899 0.744 1.00 86.19 76 LYS A CA 1
ATOM 585 C C . LYS A 1 76 ? -8.780 -9.244 1.376 1.00 86.19 76 LYS A C 1
ATOM 587 O O . LYS A 1 76 ? -9.736 -9.297 2.144 1.00 86.19 76 LYS A O 1
ATOM 592 N N . GLN A 1 77 ? -8.066 -10.323 1.055 1.00 88.44 77 GLN A N 1
ATOM 593 C CA . GLN A 1 77 ? -8.286 -11.626 1.691 1.00 88.44 77 GLN A CA 1
ATOM 594 C C . GLN A 1 77 ? -7.713 -11.686 3.112 1.00 88.44 77 GLN A C 1
ATOM 596 O O . GLN A 1 77 ? -8.112 -12.551 3.891 1.00 88.44 77 GLN A O 1
ATOM 601 N N . ILE A 1 78 ? -6.810 -10.767 3.469 1.00 88.19 78 ILE A N 1
ATOM 602 C CA . ILE A 1 78 ? -6.238 -10.679 4.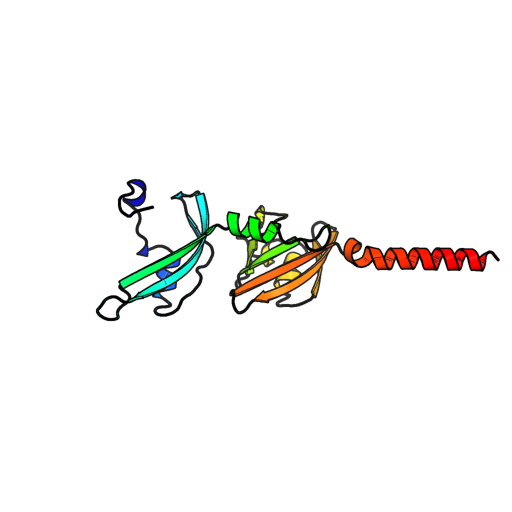810 1.00 88.19 78 ILE A CA 1
ATOM 603 C C . ILE A 1 78 ? -7.245 -9.969 5.716 1.00 88.19 78 ILE A C 1
ATOM 605 O O . ILE A 1 78 ? -7.498 -8.772 5.570 1.00 88.19 78 ILE A O 1
ATOM 609 N N . LYS A 1 79 ? -7.812 -10.719 6.662 1.00 83.25 79 LYS A N 1
ATOM 610 C CA . LYS A 1 79 ? -8.728 -10.199 7.682 1.00 83.25 79 LYS A CA 1
ATOM 611 C C . LYS A 1 79 ? -7.985 -9.977 8.994 1.00 83.25 79 LYS A C 1
ATOM 613 O O . LYS A 1 79 ? -7.300 -10.879 9.473 1.00 83.25 79 LYS A O 1
ATOM 618 N N . LEU A 1 80 ? -8.131 -8.784 9.563 1.00 88.56 80 LEU A N 1
ATOM 619 C CA . LEU A 1 80 ? -7.619 -8.441 10.888 1.00 88.56 80 LEU A CA 1
ATOM 620 C C . LEU A 1 80 ? -8.817 -8.262 11.816 1.00 88.56 80 LEU A C 1
ATOM 622 O O . LEU A 1 80 ? -9.490 -7.236 11.755 1.00 88.56 80 LEU A O 1
ATOM 626 N N . GLY A 1 81 ? -9.106 -9.282 12.624 1.00 88.12 81 GLY A N 1
ATOM 627 C CA . GLY A 1 81 ? -10.367 -9.332 13.359 1.00 88.12 81 GLY A CA 1
ATOM 628 C C . GLY A 1 81 ? -11.575 -9.290 12.411 1.00 88.12 81 GLY A C 1
ATOM 629 O O . GLY A 1 81 ? -11.531 -9.852 11.314 1.00 88.12 81 GLY A O 1
ATOM 630 N N . GLU A 1 82 ? -12.634 -8.609 12.828 1.00 88.12 82 GLU A N 1
ATOM 631 C CA . GLU A 1 82 ? -13.892 -8.444 12.097 1.00 88.12 82 GLU A CA 1
ATOM 632 C C . GLU A 1 82 ? -13.909 -7.171 11.234 1.00 88.12 82 GLU A C 1
ATOM 634 O O . GLU A 1 82 ? -14.362 -7.197 10.088 1.00 88.12 82 GLU A O 1
ATOM 639 N N . SER A 1 83 ? -13.409 -6.043 11.752 1.00 88.12 83 SER A N 1
ATOM 640 C CA . SER A 1 83 ? -13.491 -4.726 11.091 1.00 88.12 83 SER A CA 1
ATOM 641 C C . SER A 1 83 ? -12.178 -4.223 10.491 1.00 88.12 83 SER A C 1
ATOM 643 O O . SER A 1 83 ? -12.175 -3.201 9.779 1.00 88.12 83 SER A O 1
ATOM 645 N N . GLY A 1 84 ? -11.072 -4.905 10.794 1.00 91.56 84 GLY A N 1
ATOM 646 C CA . GLY A 1 84 ? -9.736 -4.497 10.402 1.00 91.56 84 GLY A CA 1
ATOM 647 C C . GLY A 1 84 ? -9.356 -4.896 8.979 1.00 91.56 84 GLY A C 1
ATOM 648 O O . GLY A 1 84 ? -9.924 -5.797 8.362 1.00 91.56 84 GLY A O 1
ATOM 649 N N . TYR A 1 85 ? -8.381 -4.178 8.433 1.00 93.00 85 TYR A N 1
ATOM 650 C CA . TYR A 1 85 ? -7.926 -4.318 7.055 1.00 93.00 85 TYR A CA 1
ATOM 651 C C . TYR A 1 85 ? -6.456 -3.935 6.918 1.00 93.00 85 TYR A C 1
ATOM 653 O O . TYR A 1 85 ? -5.884 -3.255 7.770 1.00 93.00 85 TYR A O 1
ATOM 661 N N . LEU A 1 86 ? -5.849 -4.370 5.816 1.00 93.81 86 LEU A N 1
ATOM 662 C CA . LEU A 1 86 ? -4.453 -4.102 5.505 1.00 93.81 86 LEU A CA 1
ATOM 663 C C . LEU A 1 86 ? -4.343 -3.075 4.373 1.00 93.81 86 LEU A C 1
ATOM 665 O O . LEU A 1 86 ? -4.973 -3.217 3.325 1.00 93.81 86 LEU A O 1
ATOM 669 N N . MET A 1 87 ? -3.522 -2.053 4.580 1.00 92.94 87 MET A N 1
ATOM 670 C CA . MET A 1 87 ? -3.052 -1.147 3.540 1.00 92.94 87 MET A CA 1
ATOM 671 C C . MET A 1 87 ? -1.616 -1.489 3.149 1.00 92.94 87 MET A C 1
ATOM 673 O O . MET A 1 87 ? -0.832 -1.987 3.959 1.00 92.94 87 MET A O 1
ATOM 677 N N . LEU A 1 88 ? -1.272 -1.199 1.897 1.00 91.88 88 LEU A N 1
ATOM 678 C CA . LEU A 1 88 ? 0.072 -1.389 1.360 1.00 91.88 88 LEU A CA 1
ATOM 679 C C . LEU A 1 88 ? 0.611 -0.067 0.829 1.00 91.88 88 LEU A C 1
ATOM 681 O O . LEU A 1 88 ? -0.077 0.622 0.075 1.00 91.88 88 LEU A O 1
ATOM 685 N N . MET A 1 89 ? 1.851 0.253 1.180 1.00 91.06 89 MET A N 1
ATOM 686 C CA . MET A 1 89 ? 2.512 1.499 0.806 1.00 91.06 89 MET A CA 1
ATOM 687 C C . MET A 1 89 ? 3.945 1.236 0.327 1.00 91.06 89 MET A C 1
ATOM 689 O O . MET A 1 89 ? 4.633 0.353 0.837 1.00 91.06 89 MET A O 1
ATOM 693 N N . GLU A 1 90 ? 4.417 2.006 -0.647 1.00 87.81 90 GLU A N 1
ATOM 694 C CA . GLU A 1 90 ? 5.827 2.027 -1.045 1.00 87.81 90 GLU A CA 1
ATOM 695 C C . GLU A 1 90 ? 6.698 2.754 -0.009 1.00 87.81 90 GLU A C 1
ATOM 697 O O . GLU A 1 90 ? 6.231 3.622 0.728 1.00 87.81 90 GLU A O 1
ATOM 702 N N . LYS A 1 91 ? 8.010 2.475 -0.006 1.00 85.12 91 LYS A N 1
ATOM 703 C CA . LYS A 1 91 ? 8.992 3.191 0.835 1.00 85.12 91 LYS A CA 1
ATOM 704 C C . LYS A 1 91 ? 8.978 4.715 0.644 1.00 85.12 91 LYS A C 1
ATOM 706 O O . LYS A 1 91 ? 9.319 5.450 1.561 1.00 85.12 91 LYS A O 1
ATOM 711 N N . ASN A 1 92 ? 8.575 5.192 -0.532 1.00 84.88 92 ASN A N 1
ATOM 712 C CA . ASN A 1 92 ? 8.470 6.617 -0.852 1.00 84.88 92 ASN A CA 1
ATOM 713 C C . ASN A 1 92 ? 7.178 7.277 -0.301 1.00 84.88 92 ASN A C 1
ATOM 715 O O . ASN A 1 92 ? 6.931 8.448 -0.594 1.00 84.88 92 ASN A O 1
ATOM 719 N N . GLY A 1 93 ? 6.319 6.537 0.412 1.00 88.88 93 GLY A N 1
ATOM 720 C CA . GLY A 1 93 ? 5.053 7.027 0.965 1.00 88.88 93 GLY A CA 1
ATOM 721 C C . GLY A 1 93 ? 3.841 6.946 0.027 1.00 88.88 93 GLY A C 1
ATOM 722 O O . GLY A 1 93 ? 2.763 7.406 0.398 1.00 88.88 93 GLY A O 1
ATOM 723 N N . THR A 1 94 ? 3.985 6.406 -1.187 1.00 89.62 94 THR A N 1
ATOM 724 C CA . THR A 1 94 ? 2.871 6.212 -2.129 1.00 89.62 94 THR A CA 1
ATOM 725 C C . THR A 1 94 ? 2.009 5.032 -1.691 1.00 89.62 94 THR A C 1
ATOM 727 O O . THR A 1 94 ? 2.507 3.921 -1.509 1.00 89.62 94 THR A O 1
ATOM 730 N N . VAL A 1 95 ? 0.704 5.250 -1.547 1.00 90.94 95 VAL A N 1
ATOM 731 C CA . VAL A 1 95 ? -0.248 4.186 -1.216 1.00 90.94 95 VAL A CA 1
ATOM 732 C C . VAL A 1 95 ? -0.491 3.322 -2.448 1.00 90.94 95 VAL A C 1
ATOM 734 O O . VAL A 1 95 ? -0.958 3.805 -3.475 1.00 90.94 95 VAL A O 1
ATOM 737 N N . LEU A 1 96 ? -0.187 2.030 -2.350 1.00 88.19 96 LEU A N 1
ATOM 738 C CA . LEU A 1 96 ? -0.485 1.060 -3.399 1.00 88.19 96 LEU A CA 1
ATOM 739 C C . LEU A 1 96 ? -1.893 0.507 -3.229 1.00 88.19 96 LEU A C 1
ATOM 741 O O . LEU A 1 96 ? -2.645 0.439 -4.190 1.00 88.19 96 LEU A O 1
ATOM 745 N N . VAL A 1 97 ? -2.256 0.107 -2.012 1.00 90.00 97 VAL A N 1
ATOM 746 C CA . VAL A 1 97 ? -3.545 -0.533 -1.748 1.00 90.00 97 VAL A CA 1
ATOM 747 C C . VAL A 1 97 ? -4.202 0.092 -0.525 1.00 90.00 97 VAL A C 1
ATOM 749 O O . VAL A 1 97 ? -3.696 -0.036 0.588 1.00 90.00 97 VAL A O 1
ATOM 752 N N . ALA A 1 98 ? -5.368 0.695 -0.739 1.00 90.06 98 ALA A N 1
ATOM 753 C CA . ALA A 1 98 ? -6.300 1.176 0.271 1.00 90.06 98 ALA A CA 1
ATOM 754 C C . ALA A 1 98 ? -7.670 0.503 0.059 1.00 90.06 98 ALA A C 1
ATOM 756 O O . ALA A 1 98 ? -8.492 0.985 -0.720 1.00 90.06 98 ALA A O 1
ATOM 757 N N . PRO A 1 99 ? -7.952 -0.646 0.701 1.00 84.94 99 PRO A N 1
ATOM 758 C CA . PRO A 1 99 ? -9.110 -1.464 0.338 1.00 84.94 99 PRO A CA 1
ATOM 759 C C . PRO A 1 99 ? -10.461 -0.843 0.722 1.00 84.94 99 PRO A C 1
ATOM 761 O O . PRO A 1 99 ? -11.443 -1.133 0.037 1.00 84.94 99 PRO A O 1
ATOM 764 N N . LYS A 1 100 ? -10.515 -0.014 1.779 1.00 84.75 100 LYS A N 1
ATOM 765 C CA . LYS A 1 100 ? -11.720 0.740 2.181 1.00 84.75 100 LYS A CA 1
ATOM 766 C C . LYS A 1 100 ? -11.914 2.046 1.403 1.00 84.75 100 LYS A C 1
ATOM 768 O O . LYS A 1 100 ? -13.052 2.466 1.251 1.00 84.75 100 LYS A O 1
ATOM 773 N N . GLN A 1 101 ? -10.827 2.650 0.919 1.00 86.00 101 GLN A N 1
ATOM 774 C CA . GLN A 1 101 ? -10.813 3.946 0.228 1.00 86.00 101 GLN A CA 1
ATOM 775 C C . GLN A 1 101 ? -9.931 3.862 -1.032 1.00 86.00 101 GLN A C 1
ATOM 777 O O . GLN A 1 101 ? -8.807 4.370 -1.039 1.00 86.00 101 GLN A O 1
ATOM 782 N N . PRO A 1 102 ? -10.372 3.166 -2.101 1.00 83.81 102 PRO A N 1
ATOM 783 C CA . PRO A 1 102 ? -9.567 2.973 -3.311 1.00 83.81 102 PRO A CA 1
ATOM 784 C C . PRO A 1 102 ? -9.106 4.279 -3.977 1.00 83.81 102 PRO A C 1
ATOM 786 O O . PRO A 1 102 ? -8.094 4.293 -4.673 1.00 83.81 102 PRO A O 1
ATOM 789 N N . GLU A 1 103 ? -9.812 5.383 -3.739 1.00 86.00 103 GLU A N 1
ATOM 790 C CA . GLU A 1 103 ? -9.471 6.744 -4.159 1.00 86.00 103 GLU A CA 1
ATOM 791 C C . GLU A 1 103 ? -8.189 7.303 -3.519 1.00 86.00 103 GLU A C 1
ATOM 793 O O . GLU A 1 103 ? -7.722 8.382 -3.903 1.00 86.00 103 GLU A O 1
ATOM 798 N N . HIS A 1 104 ? -7.630 6.610 -2.524 1.00 88.44 104 HIS A N 1
ATOM 799 C CA . HIS A 1 104 ? -6.339 6.919 -1.911 1.00 88.44 104 HIS A CA 1
ATOM 800 C C . HIS A 1 104 ? -5.163 6.220 -2.599 1.00 88.44 104 HIS A C 1
ATOM 802 O O . HIS A 1 104 ? -4.015 6.595 -2.363 1.00 88.44 104 HIS A O 1
ATOM 808 N N . ASN A 1 105 ? -5.418 5.247 -3.480 1.00 86.12 105 ASN A N 1
ATOM 809 C CA . ASN A 1 105 ? -4.356 4.606 -4.251 1.00 86.12 105 ASN A CA 1
ATOM 810 C C . ASN A 1 105 ? -3.619 5.647 -5.111 1.00 86.12 105 ASN A C 1
ATOM 812 O O . ASN A 1 105 ? -4.229 6.540 -5.698 1.00 86.12 105 ASN A O 1
ATOM 816 N N . PHE A 1 106 ? -2.297 5.507 -5.193 1.00 83.19 106 PHE A N 1
ATOM 817 C CA . PHE A 1 106 ? -1.357 6.376 -5.915 1.00 83.19 106 PHE A CA 1
ATOM 818 C C . PHE A 1 106 ? -1.205 7.798 -5.381 1.00 83.19 106 PHE A C 1
ATOM 820 O O . PHE A 1 106 ? -0.523 8.614 -5.998 1.00 83.19 106 PHE A O 1
ATOM 827 N N . LYS A 1 107 ? -1.777 8.089 -4.215 1.00 89.12 107 LYS A N 1
ATOM 828 C CA . LYS A 1 107 ? -1.527 9.333 -3.489 1.00 89.12 107 LYS A CA 1
ATOM 829 C C . LYS A 1 107 ? -0.468 9.112 -2.417 1.00 89.12 107 LYS A C 1
ATOM 831 O O . LYS A 1 107 ? -0.220 7.981 -1.985 1.00 89.12 107 LYS A O 1
ATOM 836 N N . LYS A 1 108 ? 0.170 10.195 -1.979 1.00 91.31 108 LYS A N 1
ATOM 837 C CA . LYS A 1 108 ? 1.058 10.148 -0.818 1.00 91.31 108 LYS A CA 1
ATOM 838 C C . LYS A 1 108 ? 0.223 10.035 0.447 1.00 91.31 108 LYS A C 1
ATOM 840 O O . LYS A 1 108 ? -0.676 10.840 0.653 1.00 91.31 108 LYS A O 1
ATOM 845 N N . LEU A 1 109 ? 0.555 9.078 1.314 1.00 92.19 109 LEU A N 1
ATOM 846 C CA . LEU A 1 109 ? -0.150 8.859 2.582 1.00 92.19 109 LEU A CA 1
ATOM 847 C C . LEU A 1 109 ? -0.225 10.147 3.421 1.00 92.19 109 LEU A C 1
ATOM 849 O O . LEU A 1 109 ? -1.272 10.470 3.969 1.00 92.19 109 LEU A O 1
ATOM 853 N N . GLY A 1 110 ? 0.865 10.921 3.451 1.00 90.75 110 GLY A N 1
ATOM 854 C CA . GLY A 1 110 ? 0.935 12.192 4.177 1.00 90.75 110 GLY A CA 1
ATOM 855 C C . GLY A 1 110 ? 0.071 13.323 3.603 1.00 90.75 110 GLY A C 1
ATOM 856 O O . GLY A 1 110 ? -0.119 14.327 4.279 1.00 90.75 110 GLY A O 1
ATOM 857 N N . GLU A 1 111 ? -0.459 13.170 2.388 1.00 89.94 111 GLU A N 1
ATOM 858 C CA . GLU A 1 111 ? -1.318 14.155 1.716 1.00 89.94 111 GLU A CA 1
ATOM 859 C C . GLU A 1 111 ? -2.812 13.807 1.826 1.00 89.94 111 GLU A C 1
ATOM 861 O O . GLU A 1 111 ? -3.656 14.572 1.364 1.00 89.94 111 GLU A O 1
ATOM 866 N N . LEU A 1 112 ? -3.162 12.664 2.428 1.00 88.00 112 LEU A N 1
ATOM 867 C CA . LEU A 1 112 ? -4.550 12.190 2.503 1.00 88.00 112 LEU A CA 1
ATOM 868 C C . LEU A 1 112 ? -5.401 12.902 3.565 1.00 88.00 112 LEU A C 1
ATOM 870 O O . LEU A 1 112 ? -6.614 12.713 3.580 1.00 88.00 112 LEU A O 1
ATOM 874 N N . GLY A 1 113 ? -4.794 13.730 4.420 1.00 82.69 113 GLY A N 1
ATOM 875 C CA . GLY A 1 113 ? -5.484 14.348 5.556 1.00 82.69 113 GLY A CA 1
ATOM 876 C C . GLY A 1 113 ? -5.762 13.354 6.690 1.00 82.69 113 GLY A C 1
ATOM 877 O O . GLY A 1 113 ? -5.266 12.228 6.677 1.00 82.69 113 GLY A O 1
ATOM 878 N N . ASP A 1 114 ? -6.528 13.782 7.694 1.00 81.38 114 ASP A N 1
ATOM 879 C CA . ASP A 1 114 ? -6.873 12.990 8.886 1.00 81.38 114 ASP A CA 1
ATOM 880 C C . ASP A 1 114 ? -5.651 12.383 9.616 1.00 81.38 114 ASP A C 1
ATOM 882 O O . ASP A 1 114 ? -4.518 12.865 9.510 1.00 81.38 114 ASP A O 1
ATOM 886 N N . GLY A 1 115 ? -5.864 11.302 10.374 1.00 84.38 115 GLY A N 1
ATOM 887 C CA . GLY A 1 115 ? -4.808 10.541 11.042 1.00 84.38 115 GLY A CA 1
ATOM 888 C C . GLY A 1 115 ? -3.778 9.890 10.102 1.00 84.38 115 GLY A C 1
ATOM 889 O O . GLY A 1 115 ? -2.781 9.348 10.582 1.00 84.38 115 GLY A O 1
ATOM 890 N N . PHE A 1 116 ? -3.948 9.950 8.772 1.00 88.50 116 PHE A N 1
ATOM 891 C CA . PHE A 1 116 ? -2.965 9.400 7.827 1.00 88.50 116 PHE A CA 1
ATOM 892 C C . PHE A 1 116 ? -1.640 10.174 7.829 1.00 88.50 116 PHE A C 1
ATOM 894 O O . PHE A 1 116 ? -0.584 9.579 7.608 1.00 88.50 116 PHE A O 1
ATOM 901 N N . ALA A 1 117 ? -1.660 11.477 8.126 1.00 86.38 117 ALA A N 1
ATOM 902 C CA . ALA A 1 117 ? -0.437 12.276 8.221 1.00 86.38 117 ALA A CA 1
ATOM 903 C C . ALA A 1 117 ? 0.435 11.882 9.427 1.00 86.38 117 ALA A C 1
ATOM 905 O O . ALA A 1 117 ? 1.664 11.936 9.348 1.00 86.38 117 ALA A O 1
ATOM 906 N N . GLU A 1 118 ? -0.184 11.470 10.535 1.00 85.25 118 GLU A N 1
ATOM 907 C CA . GLU A 1 118 ? 0.519 10.922 11.700 1.00 85.25 118 GLU A CA 1
ATOM 908 C C . GLU A 1 118 ? 1.082 9.540 11.378 1.00 85.25 118 GLU A C 1
ATOM 910 O O . GLU A 1 118 ? 2.269 9.286 11.575 1.00 85.25 118 GLU A O 1
ATOM 915 N N . LEU A 1 119 ? 0.262 8.689 10.761 1.00 88.81 119 LEU A N 1
ATOM 916 C CA . LEU A 1 119 ? 0.655 7.360 10.307 1.00 88.81 119 LEU A CA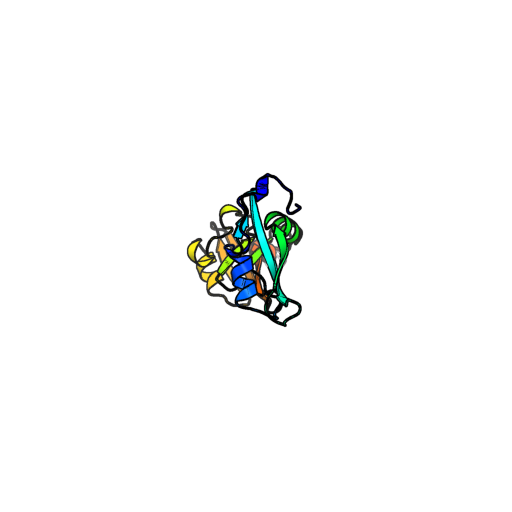 1
ATOM 917 C C . LEU A 1 119 ? 1.843 7.391 9.329 1.00 88.81 119 LEU A C 1
ATOM 919 O O . LEU A 1 119 ? 2.722 6.541 9.411 1.00 88.81 119 LEU A O 1
ATOM 923 N N . ALA A 1 120 ? 1.911 8.385 8.439 1.00 87.88 120 ALA A N 1
ATOM 924 C CA . ALA A 1 120 ? 3.025 8.555 7.504 1.00 87.88 120 ALA A CA 1
ATOM 925 C C . ALA A 1 120 ? 4.362 8.891 8.190 1.00 87.88 120 ALA A C 1
ATOM 927 O O . ALA A 1 120 ? 5.422 8.636 7.619 1.00 87.88 120 ALA A O 1
ATOM 928 N N . LYS A 1 121 ? 4.326 9.455 9.404 1.00 85.88 121 LYS A N 1
ATOM 929 C CA . LYS A 1 121 ? 5.520 9.740 10.219 1.00 85.88 121 LYS A CA 1
ATOM 930 C C . LYS A 1 121 ? 5.942 8.531 11.054 1.00 85.88 121 LYS A C 1
ATOM 932 O O . LYS A 1 121 ? 7.113 8.417 11.416 1.00 85.88 121 LYS A O 1
ATOM 937 N N . THR A 1 122 ? 5.009 7.627 11.338 1.00 80.94 122 THR A N 1
ATOM 938 C CA . THR A 1 122 ? 5.240 6.375 12.062 1.00 80.94 122 THR A CA 1
ATOM 939 C C . THR A 1 122 ? 5.967 5.389 11.147 1.00 80.94 122 THR A C 1
ATOM 941 O O . THR A 1 122 ? 5.354 4.594 10.443 1.00 80.94 122 THR A O 1
ATOM 944 N N . GLY A 1 123 ? 7.301 5.460 11.116 1.00 79.25 123 GLY A N 1
ATOM 945 C CA . GLY A 1 123 ? 8.124 4.585 10.271 1.00 79.25 123 GLY A CA 1
ATOM 946 C C . GLY A 1 123 ? 7.920 3.088 10.550 1.00 79.25 123 GLY A C 1
ATOM 947 O O . GLY A 1 123 ? 7.951 2.280 9.622 1.00 79.25 123 GLY A O 1
ATOM 948 N N . SER A 1 124 ? 7.682 2.716 11.811 1.00 90.81 124 SER A N 1
ATOM 949 C CA . SER A 1 124 ? 7.315 1.360 12.225 1.00 90.81 124 SER A CA 1
ATOM 950 C C . SER A 1 124 ? 6.614 1.355 13.588 1.00 90.81 124 SER A C 1
ATOM 952 O O . SER A 1 124 ? 6.787 2.273 14.390 1.00 90.81 124 SER A O 1
ATOM 954 N N . GLY A 1 125 ? 5.847 0.297 13.857 1.00 92.25 125 GLY A N 1
ATOM 955 C CA . GLY A 1 125 ? 5.216 0.049 15.151 1.00 92.25 125 GLY A CA 1
ATOM 956 C C . GLY A 1 125 ? 3.761 0.504 15.249 1.00 92.25 125 GLY A C 1
ATOM 957 O O . GLY A 1 125 ? 3.119 0.848 14.253 1.00 92.25 125 GLY A O 1
ATOM 958 N N . LEU A 1 126 ? 3.242 0.443 16.476 1.00 91.81 126 LEU A N 1
ATOM 959 C CA . LEU A 1 126 ? 1.837 0.679 16.785 1.00 91.81 126 LEU A CA 1
ATOM 960 C C . LEU A 1 126 ? 1.562 2.172 16.989 1.00 91.81 126 LEU A C 1
ATOM 962 O O . LEU A 1 126 ? 2.298 2.855 17.698 1.00 91.81 126 LEU A O 1
ATOM 966 N N . VAL A 1 127 ? 0.478 2.660 16.394 1.00 93.00 127 VAL A N 1
ATOM 967 C CA . VAL A 1 127 ? -0.015 4.031 16.526 1.00 93.00 127 VAL A CA 1
ATOM 968 C C . VAL A 1 127 ? -1.535 4.022 16.654 1.00 93.00 127 VAL A C 1
ATOM 970 O O . VAL A 1 127 ? -2.226 3.294 15.942 1.00 93.00 127 VAL A O 1
ATOM 973 N N . GLU A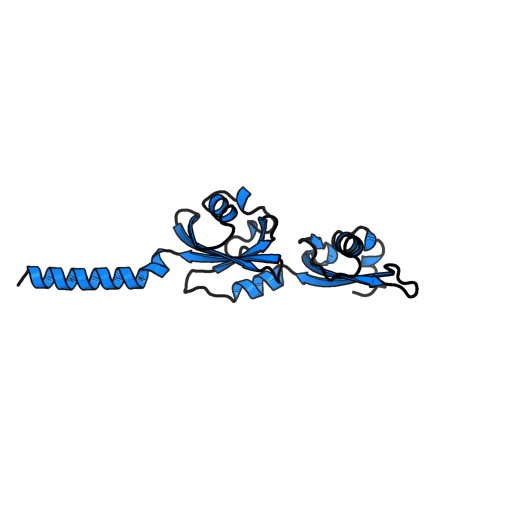 1 128 ? -2.067 4.822 17.571 1.00 92.56 128 GLU A N 1
ATOM 974 C CA . GLU A 1 128 ? -3.499 5.118 17.618 1.00 92.56 128 GLU A CA 1
ATOM 975 C C . GLU A 1 128 ? -3.773 6.363 16.786 1.00 92.56 128 GLU A C 1
ATOM 977 O O . GLU A 1 128 ? -3.067 7.358 16.919 1.00 92.56 128 GLU A O 1
ATOM 982 N N . LEU A 1 129 ? -4.800 6.318 15.943 1.00 92.12 129 LEU A N 1
ATOM 983 C CA . LEU A 1 129 ? -5.182 7.458 15.118 1.00 92.12 129 LEU A CA 1
ATOM 984 C C . LEU A 1 129 ? -6.692 7.508 14.900 1.00 92.12 129 LEU A C 1
ATOM 986 O O . LEU A 1 129 ? -7.404 6.528 15.118 1.00 92.12 129 LEU A O 1
ATOM 990 N N . THR A 1 130 ? -7.181 8.660 14.455 1.00 91.50 130 THR A N 1
ATOM 991 C CA . THR A 1 130 ? -8.596 8.849 14.117 1.00 91.50 130 THR A CA 1
ATOM 992 C C . THR A 1 130 ? -8.744 9.016 12.610 1.00 91.50 130 THR A C 1
ATOM 994 O O . THR A 1 130 ? -8.095 9.876 12.016 1.00 91.50 130 THR A O 1
ATOM 997 N N . LEU A 1 131 ? -9.600 8.199 11.995 1.00 89.50 131 LEU A N 1
ATOM 998 C CA . LEU A 1 131 ? -9.945 8.268 10.573 1.00 89.50 131 LEU A CA 1
ATOM 999 C C . LEU A 1 131 ? -11.453 8.449 10.448 1.00 89.50 131 LEU A C 1
ATOM 1001 O O . LEU A 1 131 ? -12.201 7.637 10.991 1.00 89.50 131 LEU A O 1
ATOM 1005 N N . ASN A 1 132 ? -11.910 9.493 9.749 1.00 85.44 132 ASN A N 1
ATOM 1006 C CA . ASN A 1 132 ? -13.341 9.786 9.582 1.00 85.44 132 ASN A CA 1
ATOM 1007 C C . ASN A 1 132 ? -14.142 9.794 10.909 1.00 85.44 132 ASN A C 1
ATOM 1009 O O . ASN A 1 132 ? -15.286 9.350 10.955 1.00 85.44 132 ASN A O 1
ATOM 1013 N N . GLY A 1 133 ? -13.530 10.251 12.009 1.00 87.69 133 GLY A N 1
ATOM 1014 C CA . GLY A 1 133 ? -14.153 10.286 13.342 1.00 87.69 133 GLY A CA 1
ATOM 1015 C C . GLY A 1 133 ? -14.159 8.958 14.114 1.00 87.69 133 GLY A C 1
ATOM 1016 O O . GLY A 1 133 ? -14.586 8.937 15.265 1.00 87.69 133 GLY A O 1
ATOM 1017 N N . GLU A 1 134 ? -13.658 7.864 13.538 1.00 90.88 134 GLU A N 1
ATOM 1018 C CA . GLU A 1 134 ? -13.507 6.575 14.222 1.00 90.88 134 GLU A CA 1
ATOM 1019 C C . GLU A 1 134 ? -12.064 6.375 14.707 1.00 90.88 134 GLU A C 1
ATOM 1021 O O . GLU A 1 134 ? -11.108 6.663 13.981 1.00 90.88 134 GLU A O 1
ATOM 1026 N N . ARG A 1 135 ? -11.893 5.842 15.923 1.00 93.62 135 ARG A N 1
ATOM 1027 C CA . ARG A 1 135 ? -10.567 5.528 16.476 1.00 93.62 135 ARG A CA 1
ATOM 1028 C C . ARG A 1 135 ? -10.079 4.170 15.981 1.00 93.62 135 ARG A C 1
ATOM 1030 O O . ARG A 1 135 ? -10.759 3.150 16.123 1.00 93.62 135 ARG A O 1
ATOM 1037 N N . TYR A 1 136 ? -8.869 4.159 15.443 1.00 94.00 136 TYR A N 1
ATOM 1038 C CA . TYR A 1 136 ? -8.179 2.980 14.944 1.00 94.00 136 TYR A CA 1
ATOM 1039 C C . TYR A 1 136 ? -6.878 2.759 15.710 1.00 94.00 136 TYR A C 1
ATOM 1041 O O . TYR A 1 136 ? -6.154 3.700 16.030 1.00 94.00 136 TYR A O 1
ATOM 1049 N N . MET A 1 137 ? -6.556 1.489 15.938 1.00 93.88 137 MET A N 1
ATOM 1050 C CA . MET A 1 137 ? -5.202 1.053 16.249 1.00 93.88 137 MET A CA 1
ATOM 1051 C C . MET A 1 137 ? -4.566 0.580 14.945 1.00 93.88 137 MET A C 1
ATOM 1053 O O . MET A 1 137 ? -5.086 -0.329 14.292 1.00 93.88 137 MET A O 1
ATOM 1057 N N . ALA A 1 138 ? -3.464 1.208 14.550 1.00 94.56 138 ALA A N 1
ATOM 1058 C CA . ALA A 1 138 ? -2.702 0.825 13.376 1.00 94.56 138 ALA A CA 1
ATOM 1059 C C . ALA A 1 138 ? -1.320 0.301 13.754 1.00 94.56 138 ALA A C 1
ATOM 1061 O O . ALA A 1 138 ? -0.722 0.749 14.725 1.00 94.56 138 ALA A O 1
ATOM 1062 N N . ASN A 1 139 ? -0.797 -0.638 12.972 1.00 94.12 139 ASN A N 1
ATOM 1063 C CA . ASN A 1 139 ? 0.572 -1.120 13.098 1.00 94.12 139 ASN A CA 1
ATOM 1064 C C . ASN A 1 139 ? 1.282 -1.024 11.748 1.00 94.12 139 ASN A C 1
ATOM 1066 O O . ASN A 1 139 ? 0.811 -1.601 10.764 1.00 94.12 139 ASN A O 1
ATOM 1070 N N . VAL A 1 140 ? 2.410 -0.315 11.716 1.00 94.69 140 VAL A N 1
ATOM 1071 C CA . VAL A 1 140 ? 3.250 -0.150 10.527 1.00 94.69 140 VAL A CA 1
ATOM 1072 C C . VAL A 1 140 ? 4.389 -1.164 10.567 1.00 94.69 140 VAL A C 1
ATOM 1074 O O . VAL A 1 140 ? 5.244 -1.136 11.452 1.00 94.69 140 VAL A O 1
ATOM 1077 N N . TYR A 1 141 ? 4.418 -2.054 9.581 1.00 93.56 141 TYR A N 1
ATOM 1078 C CA . TYR A 1 141 ? 5.448 -3.070 9.416 1.00 93.56 141 TYR A CA 1
ATOM 1079 C C . TYR A 1 141 ? 6.222 -2.853 8.103 1.00 93.56 141 TYR A C 1
ATOM 1081 O O . TYR A 1 141 ? 5.714 -3.188 7.025 1.00 93.56 141 TYR A O 1
ATOM 1089 N N . PRO A 1 142 ? 7.445 -2.294 8.156 1.00 92.62 142 PRO A N 1
ATOM 1090 C CA . PRO A 1 142 ? 8.303 -2.174 6.985 1.00 92.62 142 PRO A CA 1
ATOM 1091 C C . PRO A 1 142 ? 8.920 -3.531 6.617 1.00 92.62 142 PRO A C 1
ATOM 1093 O O . PRO A 1 142 ? 9.603 -4.167 7.417 1.00 92.62 142 PRO A O 1
ATOM 1096 N N . SER A 1 143 ? 8.707 -3.976 5.380 1.00 90.00 143 SER A N 1
ATOM 1097 C CA . SER A 1 143 ? 9.346 -5.169 4.825 1.00 90.00 143 SER A CA 1
ATOM 1098 C C . SER A 1 143 ? 10.576 -4.776 4.018 1.00 90.00 143 SER A C 1
ATOM 1100 O O . SER A 1 143 ? 10.466 -4.263 2.903 1.00 90.00 143 SER A O 1
ATOM 1102 N N . GLU A 1 144 ? 11.763 -5.075 4.542 1.00 84.50 144 GLU A N 1
ATOM 1103 C CA . GLU A 1 144 ? 13.016 -4.828 3.820 1.00 84.50 144 GLU A CA 1
ATOM 1104 C C . GLU A 1 144 ? 13.136 -5.673 2.550 1.00 84.50 144 GLU A C 1
ATOM 1106 O O . GLU A 1 144 ? 13.575 -5.180 1.513 1.00 84.50 144 GLU A O 1
ATOM 1111 N N . GLN A 1 145 ? 12.668 -6.924 2.602 1.00 81.06 145 GLN A N 1
ATOM 1112 C CA . GLN A 1 145 ? 12.705 -7.842 1.463 1.00 81.06 145 GLN A CA 1
ATOM 1113 C C . GLN A 1 145 ? 11.807 -7.371 0.315 1.00 81.06 145 GLN A C 1
ATOM 1115 O O . GLN A 1 145 ? 12.170 -7.504 -0.855 1.00 81.06 145 GLN A O 1
ATOM 1120 N N . LEU A 1 146 ? 10.626 -6.830 0.636 1.00 79.81 146 LEU A N 1
ATOM 1121 C CA . LEU A 1 146 ? 9.668 -6.383 -0.371 1.00 79.81 146 LEU A CA 1
ATOM 1122 C C . LEU A 1 146 ? 9.766 -4.882 -0.679 1.00 79.81 146 LEU A C 1
ATOM 1124 O O . LEU A 1 146 ? 9.185 -4.424 -1.657 1.00 79.81 146 LEU A O 1
ATOM 1128 N N . GLY A 1 147 ? 10.500 -4.099 0.105 1.00 80.94 147 GLY A N 1
ATOM 1129 C CA . GLY A 1 147 ? 10.551 -2.648 -0.082 1.00 80.94 147 GLY A CA 1
ATOM 1130 C C . GLY A 1 147 ? 9.188 -1.966 0.093 1.00 80.94 147 GLY A C 1
ATOM 1131 O O . GLY A 1 147 ? 8.965 -0.892 -0.464 1.00 80.94 147 GLY A O 1
ATOM 1132 N N . TRP A 1 148 ? 8.280 -2.598 0.837 1.00 88.81 148 TRP A N 1
ATOM 1133 C CA . TRP A 1 148 ? 6.920 -2.128 1.085 1.00 88.81 148 TRP A CA 1
ATOM 1134 C C . TRP A 1 148 ? 6.658 -2.013 2.578 1.00 88.81 148 TRP A C 1
ATOM 1136 O O . TRP A 1 148 ? 7.171 -2.808 3.364 1.00 88.81 148 TRP A O 1
ATOM 1146 N N . ASN A 1 149 ? 5.797 -1.073 2.942 1.00 92.06 149 ASN A N 1
ATOM 1147 C CA . ASN A 1 149 ? 5.273 -0.918 4.286 1.00 92.06 149 ASN A CA 1
ATOM 1148 C C . ASN A 1 149 ? 3.849 -1.473 4.324 1.00 92.06 149 ASN A C 1
ATOM 1150 O O . ASN A 1 149 ? 2.975 -1.049 3.563 1.00 92.06 149 ASN A O 1
ATOM 1154 N N . PHE A 1 150 ? 3.634 -2.434 5.213 1.00 93.06 150 PHE A N 1
ATOM 1155 C CA . PHE A 1 150 ? 2.335 -3.023 5.495 1.00 93.06 150 PHE A CA 1
ATOM 1156 C C . PHE A 1 150 ? 1.719 -2.293 6.676 1.00 93.06 150 PHE A C 1
ATOM 1158 O O . PHE A 1 150 ? 2.351 -2.177 7.722 1.00 93.06 150 PHE A O 1
ATOM 1165 N N . ILE A 1 151 ? 0.496 -1.802 6.517 1.00 94.75 151 ILE A N 1
ATOM 1166 C CA . ILE A 1 151 ? -0.188 -1.062 7.570 1.00 94.75 151 ILE A CA 1
ATOM 1167 C C . ILE A 1 151 ? -1.474 -1.799 7.905 1.00 94.75 151 ILE A C 1
ATOM 1169 O O . ILE A 1 151 ? -2.424 -1.781 7.126 1.00 94.75 151 ILE A O 1
ATOM 1173 N N . GLY A 1 152 ? -1.497 -2.478 9.047 1.00 94.88 152 GLY A N 1
ATOM 1174 C CA . GLY A 1 152 ? -2.718 -3.093 9.562 1.00 94.88 152 GLY A CA 1
ATOM 1175 C C . GLY A 1 152 ? -3.505 -2.068 10.358 1.00 94.88 152 GLY A C 1
ATOM 1176 O O . GLY A 1 152 ? -2.911 -1.413 11.204 1.00 94.88 152 GLY A O 1
ATOM 1177 N N . LEU A 1 153 ? -4.805 -1.931 10.106 1.00 94.19 153 LEU A N 1
ATOM 1178 C CA . LEU A 1 153 ? -5.702 -1.061 10.868 1.00 94.19 153 LEU A CA 1
ATOM 1179 C C . LEU A 1 153 ? -6.857 -1.884 11.427 1.00 94.19 153 LEU A C 1
ATOM 1181 O O . LEU A 1 153 ? -7.437 -2.689 10.703 1.00 94.19 153 LEU A O 1
ATOM 1185 N N . ILE A 1 154 ? -7.220 -1.656 12.686 1.00 94.56 154 ILE A N 1
ATOM 1186 C CA . ILE A 1 154 ? -8.374 -2.274 13.352 1.00 94.56 154 ILE A CA 1
ATOM 1187 C C . ILE A 1 154 ? -9.073 -1.237 14.237 1.00 94.56 154 ILE A C 1
ATOM 1189 O O . ILE A 1 154 ? -8.411 -0.362 14.799 1.00 94.56 154 ILE A O 1
ATOM 1193 N N . LYS A 1 155 ? -10.407 -1.282 14.336 1.00 94.75 155 LYS A N 1
ATOM 1194 C CA . LYS A 1 155 ? -11.148 -0.343 15.193 1.00 94.75 155 LYS A CA 1
ATOM 1195 C C . LYS A 1 155 ? -10.791 -0.575 16.659 1.00 94.75 155 LYS A C 1
ATOM 1197 O O . LYS A 1 155 ? -10.775 -1.717 17.116 1.00 94.75 155 LYS A O 1
ATOM 1202 N N . GLN A 1 156 ? -10.554 0.503 17.403 1.00 93.56 156 GLN A N 1
ATOM 1203 C CA . GLN A 1 156 ? -10.180 0.415 18.818 1.00 93.56 156 GLN A CA 1
ATOM 1204 C C . GLN A 1 156 ? -11.260 -0.289 19.654 1.00 93.56 156 GLN A C 1
ATOM 1206 O O . GLN A 1 156 ? -10.931 -1.129 20.488 1.00 93.56 156 GLN A O 1
ATOM 1211 N N . ASP A 1 157 ? -12.538 -0.021 19.380 1.00 93.19 157 ASP A N 1
ATOM 1212 C CA . ASP A 1 157 ? -13.663 -0.648 20.088 1.00 93.19 157 ASP A CA 1
ATOM 1213 C C . ASP A 1 157 ? -13.692 -2.169 19.921 1.00 93.19 157 ASP A C 1
ATOM 1215 O O . ASP A 1 157 ? -14.081 -2.888 20.839 1.00 93.19 157 ASP A O 1
ATOM 1219 N N . GLU A 1 158 ? -13.250 -2.679 18.770 1.00 93.06 158 GLU A N 1
ATOM 1220 C CA . GLU A 1 158 ? -13.168 -4.119 18.540 1.00 93.06 158 GLU A CA 1
ATOM 1221 C C . GLU A 1 158 ? -12.037 -4.743 19.357 1.00 93.06 158 GLU A C 1
ATOM 1223 O O . GLU A 1 158 ? -12.241 -5.753 20.030 1.00 93.06 158 GLU A O 1
ATOM 1228 N N . VAL A 1 159 ? -10.861 -4.109 19.353 1.00 90.94 159 VAL A N 1
ATOM 1229 C CA . VAL A 1 159 ? -9.719 -4.557 20.163 1.00 90.94 159 VAL A CA 1
ATOM 1230 C C . VAL A 1 159 ? -10.089 -4.570 21.648 1.00 90.94 159 VAL A C 1
ATOM 1232 O O . VAL A 1 159 ? -9.767 -5.515 22.369 1.00 90.94 159 VAL A O 1
ATOM 1235 N N . MET A 1 160 ? -10.816 -3.547 22.103 1.00 91.38 160 MET A N 1
ATOM 1236 C CA . MET A 1 160 ? -11.201 -3.379 23.503 1.00 91.38 160 MET A CA 1
ATOM 1237 C C . MET A 1 160 ? -12.464 -4.149 23.897 1.00 91.38 160 MET A C 1
ATOM 1239 O O . MET A 1 160 ? -12.740 -4.262 25.091 1.00 91.38 160 MET A O 1
ATOM 1243 N N . ALA A 1 161 ? -13.202 -4.742 22.952 1.00 90.75 161 ALA A N 1
ATOM 1244 C CA . ALA A 1 161 ? -14.500 -5.372 23.209 1.00 90.75 161 ALA A CA 1
ATOM 1245 C C . ALA A 1 161 ? -14.461 -6.396 24.358 1.00 90.75 161 ALA A C 1
ATOM 1247 O O . ALA A 1 161 ? -15.363 -6.443 25.201 1.00 90.75 161 ALA A O 1
ATOM 1248 N N . SER A 1 162 ? -13.390 -7.191 24.427 1.00 85.56 162 SER A N 1
ATOM 1249 C CA . SER A 1 162 ? -13.190 -8.175 25.498 1.00 85.56 162 SER A CA 1
ATOM 1250 C C . SER A 1 162 ? -12.939 -7.516 26.858 1.00 85.56 162 SER A C 1
ATOM 1252 O O . SER A 1 162 ? -13.520 -7.935 27.859 1.00 85.56 162 SER A O 1
ATOM 1254 N N . ALA A 1 163 ? -12.118 -6.463 26.899 1.00 89.19 163 ALA A N 1
ATOM 1255 C CA . ALA A 1 163 ? -11.834 -5.716 28.121 1.00 89.19 163 ALA A CA 1
ATOM 1256 C C . ALA A 1 163 ? -13.097 -5.015 28.639 1.00 89.19 163 ALA A C 1
ATOM 1258 O O . ALA A 1 163 ? -13.449 -5.169 29.805 1.00 89.19 163 ALA A O 1
ATOM 1259 N N . THR A 1 164 ? -13.845 -4.349 27.756 1.00 88.94 164 THR A N 1
ATOM 1260 C CA . THR A 1 164 ? -15.108 -3.682 28.096 1.00 88.94 164 THR A CA 1
ATOM 1261 C C . THR A 1 164 ? -16.134 -4.664 28.659 1.00 88.94 164 THR A C 1
ATOM 1263 O O . THR A 1 164 ? -16.805 -4.354 29.644 1.00 88.94 164 THR A O 1
ATOM 1266 N N . ARG A 1 165 ? -16.236 -5.877 28.093 1.00 91.38 165 ARG A N 1
ATOM 1267 C CA . ARG A 1 165 ? -17.119 -6.927 28.626 1.00 91.38 165 ARG A CA 1
ATOM 1268 C C . ARG A 1 165 ? -16.735 -7.325 30.053 1.00 91.38 165 ARG A C 1
ATOM 1270 O O . ARG A 1 165 ? -17.616 -7.454 30.899 1.00 91.38 165 ARG A O 1
ATOM 1277 N N . LEU A 1 166 ? -15.444 -7.507 30.329 1.00 92.81 166 LEU A N 1
ATOM 1278 C CA . LEU A 1 166 ? -14.962 -7.831 31.675 1.00 92.81 166 LEU A CA 1
ATOM 1279 C C . LEU A 1 166 ? -15.237 -6.695 32.663 1.00 92.81 166 LEU A C 1
ATOM 1281 O O . LEU A 1 166 ? -15.716 -6.956 33.763 1.00 92.81 166 LEU A O 1
ATOM 1285 N N . THR A 1 167 ? -15.004 -5.444 32.264 1.00 93.38 167 THR A N 1
ATOM 1286 C CA . THR A 1 167 ? -15.310 -4.270 33.091 1.00 93.38 167 THR A CA 1
ATOM 1287 C C . THR A 1 167 ? -16.787 -4.226 33.480 1.00 93.38 167 THR A C 1
ATOM 1289 O O . THR A 1 167 ? -17.098 -4.010 34.650 1.00 93.38 167 THR A O 1
ATOM 1292 N N . TRP A 1 168 ? -17.699 -4.501 32.542 1.00 93.81 168 TRP A N 1
ATOM 1293 C CA . TRP A 1 168 ? -19.133 -4.579 32.837 1.00 93.81 168 TRP A CA 1
ATOM 1294 C C . TRP A 1 168 ? -19.483 -5.709 33.805 1.00 93.81 168 TRP A C 1
ATOM 1296 O O . TRP A 1 168 ? -20.250 -5.486 34.738 1.00 93.81 168 TRP A O 1
ATOM 1306 N N . LEU A 1 169 ? -18.905 -6.902 33.630 1.00 94.88 169 LEU A N 1
ATOM 1307 C CA . LEU A 1 169 ? -19.130 -8.028 34.544 1.00 94.88 169 LEU A CA 1
ATOM 1308 C C . LEU A 1 169 ? -18.662 -7.707 35.967 1.00 94.88 169 LEU A C 1
ATOM 1310 O O . LEU A 1 169 ? -19.404 -7.934 36.920 1.00 94.88 169 LEU A O 1
ATOM 1314 N N . ILE A 1 170 ? -17.465 -7.134 36.108 1.00 94.88 170 ILE A N 1
ATOM 1315 C CA . ILE A 1 170 ? -16.927 -6.709 37.406 1.00 94.88 170 ILE A CA 1
ATOM 1316 C C . ILE A 1 170 ? -17.827 -5.635 38.028 1.00 94.88 170 ILE A C 1
ATOM 1318 O O . ILE A 1 170 ? -18.142 -5.721 39.212 1.00 94.88 170 ILE A O 1
ATOM 1322 N N . GLY A 1 171 ? -18.291 -4.664 37.235 1.00 95.06 171 GLY A N 1
ATOM 1323 C CA . GLY A 1 171 ? -19.207 -3.619 37.694 1.00 95.06 171 GLY A CA 1
ATOM 1324 C C . GLY A 1 171 ? -20.543 -4.167 38.203 1.00 95.06 171 GLY A C 1
ATOM 1325 O O . GLY A 1 171 ? -21.011 -3.745 39.257 1.00 95.06 171 GLY A O 1
ATOM 1326 N N . ILE A 1 172 ? -21.129 -5.148 37.507 1.00 96.31 172 ILE A N 1
ATOM 1327 C CA . ILE A 1 172 ? -22.370 -5.814 37.936 1.00 96.31 172 ILE A CA 1
ATOM 1328 C C . ILE A 1 172 ? -22.147 -6.582 39.243 1.00 96.31 172 ILE A C 1
ATOM 1330 O O . ILE A 1 172 ? -22.948 -6.451 40.165 1.00 96.31 172 ILE A O 1
ATOM 1334 N N . ILE A 1 173 ? -21.056 -7.346 39.351 1.00 95.62 173 ILE A N 1
ATOM 1335 C CA . ILE A 1 173 ? -20.726 -8.092 40.576 1.00 95.62 173 ILE A CA 1
ATOM 1336 C C . ILE A 1 173 ? -20.537 -7.129 41.755 1.00 95.62 173 ILE A C 1
ATOM 1338 O O . ILE A 1 173 ? -21.095 -7.357 42.825 1.00 95.62 173 ILE A O 1
ATOM 1342 N N . ALA A 1 174 ? -19.804 -6.030 41.556 1.00 95.44 174 ALA A N 1
ATOM 1343 C CA . ALA A 1 174 ? -19.601 -5.012 42.582 1.00 95.44 174 ALA A CA 1
ATOM 1344 C C . ALA A 1 174 ? -20.920 -4.342 43.008 1.00 95.44 174 ALA A C 1
ATOM 1346 O O . ALA A 1 174 ? -21.140 -4.142 44.199 1.00 95.44 174 ALA A O 1
ATOM 1347 N N . ALA A 1 175 ? -21.817 -4.045 42.061 1.00 95.81 175 ALA A N 1
ATOM 1348 C CA . ALA A 1 175 ? -23.128 -3.470 42.355 1.00 95.81 175 ALA A CA 1
ATOM 1349 C C . ALA A 1 175 ? -24.024 -4.432 43.152 1.00 95.81 175 ALA A C 1
ATOM 1351 O O . ALA A 1 175 ? -24.682 -4.005 44.095 1.00 95.81 175 ALA A O 1
ATOM 1352 N N . VAL A 1 176 ? -24.023 -5.727 42.814 1.00 96.31 176 VAL A N 1
ATOM 1353 C CA . VAL A 1 176 ? -24.760 -6.752 43.573 1.00 96.31 176 VAL A CA 1
ATOM 1354 C C . VAL A 1 176 ? -24.206 -6.877 44.991 1.00 96.31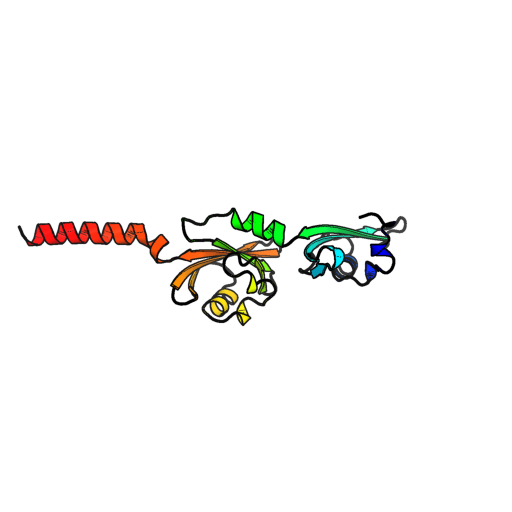 176 VAL A C 1
ATOM 1356 O O . VAL A 1 176 ? -24.985 -6.892 45.936 1.00 96.31 176 VAL A O 1
ATOM 1359 N N . LEU A 1 177 ? -22.880 -6.912 45.156 1.00 93.94 177 LEU A N 1
ATOM 1360 C CA . LEU A 1 177 ? -22.246 -6.979 46.477 1.00 93.94 177 LEU A CA 1
ATOM 1361 C C . LEU A 1 177 ? -22.509 -5.735 47.334 1.00 93.94 177 LEU A C 1
ATOM 1363 O O . LEU A 1 177 ? -22.583 -5.859 48.546 1.00 93.94 177 LEU A O 1
ATOM 1367 N N . ALA A 1 178 ? -22.653 -4.552 46.734 1.00 92.31 178 ALA A N 1
ATOM 1368 C CA . ALA A 1 178 ? -22.955 -3.319 47.465 1.00 92.31 178 ALA A CA 1
ATOM 1369 C C . ALA A 1 178 ? -24.418 -3.222 47.946 1.00 92.31 178 ALA A C 1
ATOM 1371 O O . ALA A 1 178 ? -24.731 -2.366 48.771 1.00 92.31 178 ALA A O 1
ATOM 1372 N N . LEU A 1 179 ? -25.312 -4.055 47.403 1.00 90.44 179 LEU A N 1
ATOM 1373 C CA . LEU A 1 179 ? -26.733 -4.108 47.763 1.00 90.44 179 LEU A CA 1
ATOM 1374 C C . LEU A 1 179 ? -27.059 -5.188 48.812 1.00 90.44 179 LEU A C 1
ATOM 1376 O O . LEU A 1 179 ? -28.205 -5.246 49.261 1.00 90.44 179 LEU A O 1
ATOM 1380 N N . VAL A 1 180 ? -26.088 -6.037 49.171 1.00 79.94 180 VAL A N 1
ATOM 1381 C CA . VAL A 1 180 ? -26.184 -7.095 50.199 1.00 79.94 180 VAL A CA 1
ATOM 1382 C C . VAL A 1 180 ? -25.513 -6.623 51.481 1.00 79.94 180 VAL A C 1
ATOM 1384 O O . VAL A 1 180 ? -26.109 -6.850 52.556 1.00 79.94 180 VAL A O 1
#

Radius of gyration: 23.24 Å; Cα contacts (8 Å, |Δi|>4): 311; chains: 1; bounding box: 56×26×84 Å

Organism: Pseudomonas syringae pv. maculicola (NCBI:txid59511)

Sequence (180 aa):
MTPDDPKMSNYDPRVRPWYKTAMANAGKTVRSDAYYWANDDAVLVSTIRAIPNKLGNPGGVVNIDVSLKQLTNIVKQIKLGESGYLMLMEKNGTVLVAPKQPEHNFKKLGELGDGFAELAKTGSGLVELTLNGERYMANVYPSEQLGWNFIGLIKQDEVMASATRLTWLIGIIAAVLALV